Protein 1ZS4 (pdb70)

Radius of gyration: 22.51 Å; Cα contacts (8 Å, |Δi|>4): 344; chains: 4; bounding box: 53×64×58 Å

Structure (mmCIF, N/CA/C/O backbone):
data_1ZS4
#
_entry.id   1ZS4
#
_cell.length_a   44.771
_cell.length_b   97.132
_cell.length_c   59.869
_cell.angle_alpha   90.00
_cell.angle_beta   105.36
_cell.angle_gamma   90.00
#
_symmetry.space_group_name_H-M   'P 1 21 1'
#
loop_
_entity.id
_entity.type
_entity.pdbx_description
1 polymer 'DNA - 27mer'
2 polymer 'DNA - 27mer'
3 polymer 'Regulatory protein CII'
4 water water
#
loop_
_atom_site.group_PDB
_atom_site.id
_atom_site.type_symbol
_atom_site.label_atom_id
_atom_site.label_alt_id
_atom_site.label_comp_id
_atom_site.label_asym_id
_atom_site.label_entity_id
_atom_site.label_seq_id
_atom_site.pdbx_PDB_ins_code
_atom_site.Cartn_x
_atom_site.Cartn_y
_atom_site.Cartn_z
_atom_site.occupancy
_atom_site.B_iso_or_equiv
_atom_site.auth_seq_id
_atom_site.auth_comp_id
_atom_site.auth_asym_id
_atom_site.auth_atom_id
_atom_site.pdbx_PDB_model_num
ATOM 1101 N N . GLY C 3 1 ? 18.754 -39.600 -27.109 1.00 14.86 0 GLY A N 1
ATOM 1102 C CA . GLY C 3 1 ? 17.896 -38.733 -26.273 1.00 14.40 0 GLY A CA 1
ATOM 1103 C C . GLY C 3 1 ? 18.689 -37.714 -25.477 1.00 15.33 0 GLY A C 1
ATOM 1104 O O . GLY C 3 1 ? 19.907 -37.819 -25.350 1.00 14.14 0 GLY A O 1
ATOM 1105 N N . SER C 3 2 ? 17.991 -36.718 -24.943 1.00 15.84 1 SER A N 1
ATOM 1106 C CA . SER C 3 2 ? 18.637 -35.693 -24.127 1.00 17.04 1 SER A CA 1
ATOM 1107 C C . SER C 3 2 ? 17.615 -35.047 -23.209 1.00 17.25 1 SER A C 1
ATOM 1108 O O . SER C 3 2 ? 16.405 -35.261 -23.363 1.00 15.50 1 SER A O 1
ATOM 1111 N N . HIS C 3 3 ? 18.104 -34.281 -22.233 1.00 17.21 2 HIS A N 1
ATOM 1112 C CA . HIS C 3 3 ? 17.220 -33.535 -21.350 1.00 17.82 2 HIS A CA 1
ATOM 1113 C C . HIS C 3 3 ? 17.602 -32.079 -21.570 1.00 18.51 2 HIS A C 1
ATOM 1114 O O . HIS C 3 3 ? 18.732 -31.773 -21.967 1.00 17.54 2 HIS A O 1
ATOM 1121 N N . MET C 3 4 ? 16.652 -31.182 -21.350 1.00 19.86 3 MET A N 1
ATOM 1122 C CA . MET C 3 4 ? 16.908 -29.758 -21.544 1.00 20.98 3 MET A CA 1
ATOM 1123 C C . MET C 3 4 ? 17.870 -29.211 -20.498 1.00 20.74 3 MET A C 1
ATOM 1124 O O . MET C 3 4 ? 18.036 -29.789 -19.425 1.00 17.92 3 MET A O 1
ATOM 1129 N N . ALA C 3 5 ? 18.528 -28.103 -20.829 1.00 18.99 4 ALA A N 1
ATOM 1130 C CA . ALA C 3 5 ? 19.430 -27.488 -19.882 1.00 17.48 4 ALA A CA 1
ATOM 1131 C C . ALA C 3 5 ? 18.554 -26.949 -18.757 1.00 17.71 4 ALA A C 1
ATOM 1132 O O . ALA C 3 5 ? 17.403 -26.576 -18.979 1.00 16.09 4 ALA A O 1
ATOM 1134 N N . ASN C 3 6 ? 19.076 -26.968 -17.537 1.00 15.29 5 ASN A N 1
ATOM 1135 C CA . ASN C 3 6 ? 18.353 -26.421 -16.407 1.00 14.68 5 ASN A CA 1
ATOM 1136 C C . ASN C 3 6 ? 19.380 -25.581 -15.658 1.00 14.17 5 ASN A C 1
ATOM 1137 O O . ASN C 3 6 ? 20.587 -25.736 -15.864 1.00 11.87 5 ASN A O 1
ATOM 1142 N N . LYS C 3 7 ? 18.911 -24.666 -14.825 1.00 13.93 6 LYS A N 1
ATOM 1143 C CA . LYS C 3 7 ? 19.822 -23.777 -14.132 1.00 14.30 6 LYS A CA 1
ATOM 1144 C C . LYS C 3 7 ? 20.854 -24.429 -13.226 1.00 12.24 6 LYS A C 1
ATOM 1145 O O . LYS C 3 7 ? 22.019 -24.036 -13.257 1.00 12.01 6 LYS A O 1
ATOM 1151 N N . ARG C 3 8 ? 20.471 -25.434 -12.444 1.00 13.03 7 ARG A N 1
ATOM 1152 C CA . ARG C 3 8 ? 21.477 -26.019 -11.560 1.00 12.96 7 ARG A CA 1
ATOM 1153 C C . ARG C 3 8 ? 22.565 -26.747 -12.343 1.00 12.30 7 ARG A C 1
ATOM 1154 O O . ARG C 3 8 ? 23.745 -26.691 -11.969 1.00 11.28 7 ARG A O 1
ATOM 1162 N N . ASN C 3 9 ? 22.195 -27.421 -13.431 1.00 11.96 8 ASN A N 1
ATOM 1163 C CA . ASN C 3 9 ? 23.211 -28.115 -14.229 1.00 12.72 8 ASN A CA 1
ATOM 1164 C C . ASN C 3 9 ? 24.095 -27.077 -14.914 1.00 12.62 8 ASN A C 1
ATOM 1165 O O . ASN C 3 9 ? 25.295 -27.277 -15.054 1.00 12.11 8 ASN A O 1
ATOM 1170 N N . GLU C 3 10 ? 23.508 -25.966 -15.358 1.00 11.74 9 GLU A N 1
ATOM 1171 C CA . GLU C 3 10 ? 24.322 -24.923 -15.981 1.00 10.13 9 GLU A CA 1
ATOM 1172 C C . GLU C 3 10 ? 25.289 -24.299 -14.965 1.00 9.21 9 GLU A C 1
ATOM 1173 O O . GLU C 3 10 ? 26.401 -23.941 -15.314 1.00 9.94 9 GLU A O 1
ATOM 1179 N N . ALA C 3 11 ? 24.871 -24.184 -13.715 1.00 9.76 10 ALA A N 1
ATOM 1180 C CA . ALA C 3 11 ? 25.760 -23.624 -12.685 1.00 9.52 10 ALA A CA 1
ATOM 1181 C C . ALA C 3 11 ? 26.960 -24.554 -12.533 1.00 9.43 10 ALA A C 1
ATOM 1182 O O . ALA C 3 11 ? 28.101 -24.103 -12.443 1.00 10.03 10 ALA A O 1
ATOM 1184 N N . LEU C 3 12 ? 26.698 -25.857 -12.512 1.00 9.89 11 LEU A N 1
ATOM 1185 C CA . LEU C 3 12 ? 27.767 -26.840 -12.383 1.00 9.93 11 LEU A CA 1
ATOM 1186 C C . LEU C 3 12 ? 28.692 -26.764 -13.595 1.00 10.49 11 LEU A C 1
ATOM 1187 O O . LEU C 3 12 ? 29.910 -26.862 -13.462 1.00 9.45 11 LEU A O 1
ATOM 1192 N N . ARG C 3 13 ? 28.112 -26.576 -14.778 1.00 9.24 12 ARG A N 1
ATOM 1193 C CA . ARG C 3 13 ? 28.917 -26.480 -16.005 1.00 10.16 12 ARG A CA 1
ATOM 1194 C C . ARG C 3 13 ? 29.825 -25.242 -15.997 1.00 9.94 12 ARG A C 1
ATOM 1195 O O . ARG C 3 13 ? 30.995 -25.302 -16.400 1.00 9.86 12 ARG A O 1
ATOM 1203 N N . ILE C 3 14 ? 29.269 -24.126 -15.535 1.00 9.46 13 ILE A N 1
ATOM 1204 C CA . ILE C 3 14 ? 30.000 -22.871 -15.471 1.00 8.10 13 ILE A CA 1
ATOM 1205 C C . ILE C 3 14 ? 31.088 -22.940 -14.389 1.00 9.24 13 ILE A C 1
ATOM 1206 O O . ILE C 3 14 ? 32.221 -22.489 -14.617 1.00 7.98 13 ILE A O 1
ATOM 1211 N N . GLU C 3 15 ? 30.763 -23.509 -13.232 1.00 8.00 14 GLU A N 1
ATOM 1212 C CA . GLU C 3 15 ? 31.763 -23.606 -12.166 1.00 9.21 14 GLU A CA 1
ATOM 1213 C C . GLU C 3 15 ? 32.940 -24.429 -12.656 1.00 8.12 14 GLU A C 1
ATOM 1214 O O . GLU C 3 15 ? 34.092 -24.070 -12.416 1.00 8.08 14 GLU A O 1
ATOM 1220 N N . SER C 3 16 ? 32.653 -25.520 -13.369 1.00 7.64 15 SER A N 1
ATOM 1221 C CA . SER C 3 16 ? 33.719 -26.369 -13.884 1.00 9.53 15 SER A CA 1
ATOM 1222 C C . SER C 3 16 ? 34.602 -25.583 -14.848 1.00 10.08 15 SER A C 1
ATOM 1223 O O . SER C 3 16 ? 35.843 -25.645 -14.771 1.00 9.33 15 SER A O 1
ATOM 1226 N N . ALA C 3 17 ? 33.966 -24.840 -15.759 1.00 8.85 16 ALA A N 1
ATOM 1227 C CA . ALA C 3 17 ? 34.698 -24.038 -16.739 1.00 9.93 16 ALA A CA 1
ATOM 1228 C C . ALA C 3 17 ? 35.549 -22.965 -16.068 1.00 10.08 16 ALA A C 1
ATOM 1229 O O . ALA C 3 17 ? 36.694 -22.738 -16.455 1.00 9.45 16 ALA A O 1
ATOM 1231 N N . LEU C 3 18 ? 34.970 -22.285 -15.084 1.00 8.10 17 LEU A N 1
ATOM 1232 C CA . LEU C 3 18 ? 35.711 -21.241 -14.386 1.00 9.61 17 LEU A CA 1
ATOM 1233 C C . LEU C 3 18 ? 36.897 -21.810 -13.622 1.00 9.51 17 LEU A C 1
ATOM 1234 O O . LEU C 3 18 ? 38.002 -21.298 -13.731 1.00 9.53 17 LEU A O 1
ATOM 1239 N N . LEU C 3 19 ? 36.678 -22.876 -12.863 1.00 9.78 18 LEU A N 1
ATOM 1240 C CA . LEU C 3 19 ? 37.770 -23.453 -12.079 1.00 8.61 18 LEU A CA 1
ATOM 1241 C C . LEU C 3 19 ? 38.866 -23.958 -13.015 1.00 10.59 18 LEU A C 1
ATOM 1242 O O . LEU C 3 19 ? 40.052 -23.835 -12.700 1.00 10.94 18 LEU A O 1
ATOM 1247 N N . ASN C 3 20 ? 38.487 -24.513 -14.165 1.00 12.07 19 ASN A N 1
ATOM 1248 C CA . ASN C 3 20 ? 39.508 -24.992 -15.104 1.00 13.42 19 ASN A CA 1
ATOM 1249 C C . ASN C 3 20 ? 40.307 -23.829 -15.709 1.00 12.55 19 ASN A C 1
ATOM 1250 O O . ASN C 3 20 ? 41.510 -23.952 -15.928 1.00 12.16 19 ASN A O 1
ATOM 1255 N N . LYS C 3 21 ? 39.649 -22.703 -15.972 1.00 12.13 20 LYS A N 1
ATOM 1256 C CA . LYS C 3 21 ? 40.351 -21.552 -16.534 1.00 12.25 20 LYS A CA 1
ATOM 1257 C C . LYS C 3 21 ? 41.373 -21.039 -15.522 1.00 12.22 20 LYS A C 1
ATOM 1258 O O . LYS C 3 21 ? 42.506 -20.702 -15.882 1.00 12.98 20 LYS A O 1
ATOM 1264 N N . ILE C 3 22 ? 40.990 -20.985 -14.251 1.00 13.03 21 ILE A N 1
ATOM 1265 C CA . ILE C 3 22 ? 41.930 -20.543 -13.219 1.00 11.88 21 ILE A CA 1
ATOM 1266 C C . ILE C 3 22 ? 43.118 -21.523 -13.122 1.00 13.78 21 ILE A C 1
ATOM 1267 O O . ILE C 3 22 ? 44.282 -21.113 -13.008 1.00 13.75 21 ILE A O 1
ATOM 1272 N N . ALA C 3 23 ? 42.828 -22.819 -13.174 1.00 14.66 22 ALA A N 1
ATOM 1273 C CA . ALA C 3 23 ? 43.890 -23.821 -13.073 1.00 15.92 22 ALA A CA 1
ATOM 1274 C C . ALA C 3 23 ? 44.855 -23.792 -14.248 1.00 16.28 22 ALA A C 1
ATOM 1275 O O . ALA C 3 23 ? 46.064 -23.999 -14.075 1.00 17.18 22 ALA A O 1
ATOM 1277 N N . MET C 3 24 ? 44.326 -23.555 -15.443 1.00 16.44 23 MET A N 1
ATOM 1278 C CA . MET C 3 24 ? 45.157 -23.508 -16.640 1.00 18.14 23 MET A CA 1
ATOM 1279 C C . MET C 3 24 ? 46.049 -22.285 -16.635 1.00 18.21 23 MET A C 1
ATOM 1280 O O . MET C 3 24 ? 47.192 -22.360 -17.069 1.00 16.91 23 MET A O 1
ATOM 1285 N N . LEU C 3 25 ? 45.532 -21.156 -16.153 1.00 17.46 24 LEU A N 1
ATOM 1286 C CA . LEU C 3 25 ? 46.342 -19.945 -16.086 1.00 17.95 24 LEU A CA 1
ATOM 1287 C C . LEU C 3 25 ? 47.321 -20.112 -14.925 1.00 16.61 24 LEU A C 1
ATOM 1288 O O . LEU C 3 25 ? 48.494 -19.751 -15.025 1.00 16.96 24 LEU A O 1
ATOM 1293 N N . GLY C 3 26 ? 46.822 -20.686 -13.832 1.00 15.38 25 GLY A N 1
ATOM 1294 C CA . GLY C 3 26 ? 47.617 -20.874 -12.629 1.00 15.57 25 GLY A CA 1
ATOM 1295 C C . GLY C 3 26 ? 46.987 -20.010 -11.547 1.00 14.10 25 GLY A C 1
ATOM 1296 O O . GLY C 3 26 ? 46.527 -18.907 -11.831 1.00 12.95 25 GLY A O 1
ATOM 1297 N N . THR C 3 27 ? 46.947 -20.497 -10.312 1.00 13.21 26 THR A N 1
ATOM 1298 C CA . THR C 3 27 ? 46.352 -19.722 -9.228 1.00 12.95 26 THR A CA 1
ATOM 1299 C C . THR C 3 27 ? 47.166 -18.469 -8.920 1.00 13.68 26 THR A C 1
ATOM 1300 O O . THR C 3 27 ? 46.607 -17.366 -8.841 1.00 12.26 26 THR A O 1
ATOM 1304 N N . GLU C 3 28 ? 48.480 -18.614 -8.749 1.00 13.59 27 GLU A N 1
ATOM 1305 C CA . GLU C 3 28 ? 49.317 -17.432 -8.488 1.00 14.85 27 GLU A CA 1
ATOM 1306 C C . GLU C 3 28 ? 49.232 -16.460 -9.670 1.00 13.49 27 GLU A C 1
ATOM 1307 O O . GLU C 3 28 ? 49.092 -15.258 -9.474 1.00 13.79 27 GLU A O 1
ATOM 1313 N N . LYS C 3 29 ? 49.301 -16.974 -10.896 1.00 15.30 28 LYS A N 1
ATOM 1314 C CA . LYS C 3 29 ? 49.227 -16.099 -12.067 1.00 14.05 28 LYS A CA 1
ATOM 1315 C C . LYS C 3 29 ? 47.888 -15.366 -12.122 1.00 13.38 28 LYS A C 1
ATOM 1316 O O . LYS C 3 29 ? 47.832 -14.180 -12.459 1.00 14.80 28 LYS A O 1
ATOM 1322 N N . THR C 3 30 ? 46.805 -16.066 -11.795 1.00 12.30 29 THR A N 1
ATOM 1323 C CA . THR C 3 30 ? 45.487 -15.427 -11.788 1.00 11.52 29 THR A CA 1
ATOM 1324 C C . THR C 3 30 ? 45.473 -14.357 -10.704 1.00 12.47 29 THR A C 1
ATOM 1325 O O . THR C 3 30 ? 44.965 -13.256 -10.918 1.00 13.12 29 THR A O 1
ATOM 1329 N N . ALA C 3 31 ? 46.032 -14.679 -9.539 1.00 12.06 30 ALA A N 1
ATOM 1330 C CA . ALA C 3 31 ? 46.070 -13.718 -8.437 1.00 11.58 30 ALA A CA 1
ATOM 1331 C C . ALA C 3 31 ? 46.808 -12.456 -8.868 1.00 13.32 30 ALA A C 1
ATOM 1332 O O . ALA C 3 31 ? 46.337 -11.344 -8.640 1.00 13.72 30 ALA A O 1
ATOM 1334 N N . GLU C 3 32 ? 47.973 -12.635 -9.484 1.00 13.38 31 GLU A N 1
ATOM 1335 C CA . GLU C 3 32 ? 48.764 -11.495 -9.934 1.00 16.32 31 GLU A CA 1
ATOM 1336 C C . GLU C 3 32 ? 47.981 -10.602 -10.877 1.00 16.65 31 GLU A C 1
ATOM 1337 O O . GLU C 3 32 ? 48.044 -9.374 -10.770 1.00 15.32 31 GLU A O 1
ATOM 1343 N N . ALA C 3 33 ? 47.240 -11.217 -11.797 1.00 14.68 32 ALA A N 1
ATOM 1344 C CA . ALA C 3 33 ? 46.470 -10.449 -12.767 1.00 15.53 32 ALA A CA 1
ATOM 1345 C C . ALA C 3 33 ? 45.267 -9.742 -12.130 1.00 14.88 32 ALA A C 1
ATOM 1346 O O . ALA C 3 33 ? 44.953 -8.605 -12.473 1.00 15.03 32 ALA A O 1
ATOM 1348 N N . VAL C 3 34 ? 44.604 -10.408 -11.188 1.00 14.46 33 VAL A N 1
ATOM 1349 C CA . VAL C 3 34 ? 43.440 -9.825 -10.528 1.00 13.29 33 VAL A CA 1
ATOM 1350 C C . VAL C 3 34 ? 43.827 -8.777 -9.503 1.00 15.03 33 VAL A C 1
ATOM 1351 O O . VAL C 3 34 ? 43.089 -7.822 -9.260 1.00 17.41 33 VAL A O 1
ATOM 1355 N N . GLY C 3 35 ? 44.990 -8.957 -8.899 1.00 13.20 34 GLY A N 1
ATOM 1356 C CA . GLY C 3 35 ? 45.435 -8.006 -7.905 1.00 14.58 34 GLY A CA 1
ATOM 1357 C C . GLY C 3 35 ? 45.131 -8.366 -6.460 1.00 14.23 34 GLY A C 1
ATOM 1358 O O . GLY C 3 35 ? 44.831 -7.482 -5.657 1.00 16.56 34 GLY A O 1
ATOM 1359 N N . VAL C 3 36 ? 45.163 -9.658 -6.130 1.00 12.25 35 VAL A N 1
ATOM 1360 C CA . VAL C 3 36 ? 44.947 -10.112 -4.755 1.00 11.49 35 VAL A CA 1
ATOM 1361 C C . VAL C 3 36 ? 45.979 -11.212 -4.523 1.00 9.21 35 VAL A C 1
ATOM 1362 O O . VAL C 3 36 ? 46.697 -11.594 -5.445 1.00 11.82 35 VAL A O 1
ATOM 1366 N N . ASP C 3 37 ? 46.061 -11.723 -3.303 1.00 11.24 36 ASP A N 1
ATOM 1367 C CA . ASP C 3 37 ? 47.037 -12.778 -3.017 1.00 9.73 36 ASP A CA 1
ATOM 1368 C C . ASP C 3 37 ? 46.559 -14.105 -3.584 1.00 10.20 36 ASP A C 1
ATOM 1369 O O . ASP C 3 37 ? 45.363 -14.293 -3.803 1.00 9.16 36 ASP A O 1
ATOM 1374 N N . LYS C 3 38 ? 47.481 -15.029 -3.823 1.00 9.30 37 LYS A N 1
ATOM 1375 C CA . LYS C 3 38 ? 47.069 -16.331 -4.338 1.00 9.80 37 LYS A CA 1
ATOM 1376 C C . LYS C 3 38 ? 46.164 -17.031 -3.333 1.00 10.88 37 LYS A C 1
ATOM 1377 O O . LYS C 3 38 ? 45.346 -17.861 -3.725 1.00 9.99 37 LYS A O 1
ATOM 1383 N N . SER C 3 39 ? 46.303 -16.695 -2.048 1.00 11.15 38 SER A N 1
ATOM 1384 C CA . SER C 3 39 ? 45.470 -17.311 -1.012 1.00 10.47 38 SER A CA 1
ATOM 1385 C C . SER C 3 39 ? 44.018 -16.888 -1.205 1.00 10.27 38 SER A C 1
ATOM 1386 O O . SER C 3 39 ? 43.092 -17.634 -0.850 1.00 10.65 38 SER A O 1
ATOM 1389 N N . GLN C 3 40 ? 43.813 -15.707 -1.793 1.00 8.57 39 GLN A N 1
ATOM 1390 C CA . GLN C 3 40 ? 42.459 -15.232 -2.047 1.00 9.52 39 GLN A CA 1
ATOM 1391 C C . GLN C 3 40 ? 41.866 -15.987 -3.242 1.00 7.96 39 GLN A C 1
ATOM 1392 O O . GLN C 3 40 ? 40.735 -16.478 -3.173 1.00 10.55 39 GLN A O 1
ATOM 1398 N N . ILE C 3 41 ? 42.613 -16.096 -4.337 1.00 7.97 40 ILE A N 1
ATOM 1399 C CA . ILE C 3 41 ? 42.070 -16.825 -5.486 1.00 9.29 40 ILE A CA 1
ATOM 1400 C C . ILE C 3 41 ? 41.740 -18.247 -5.028 1.00 9.61 40 ILE A C 1
ATOM 1401 O O . ILE C 3 41 ? 40.669 -18.783 -5.348 1.00 9.16 40 ILE A O 1
ATOM 1406 N N . SER C 3 42 ? 42.638 -18.831 -4.240 1.00 9.87 41 SER A N 1
ATOM 1407 C CA . SER C 3 42 ? 42.441 -20.181 -3.726 1.00 10.56 41 SER A CA 1
ATOM 1408 C C . SER C 3 42 ? 41.135 -20.271 -2.930 1.00 10.53 41 SER A C 1
ATOM 1409 O O . SER C 3 42 ? 40.287 -21.143 -3.180 1.00 11.46 41 SER A O 1
ATOM 1412 N N . ARG C 3 43 ? 40.952 -19.351 -1.983 1.00 8.54 42 ARG A N 1
ATOM 1413 C CA . ARG C 3 43 ? 39.753 -19.374 -1.159 1.00 9.00 42 ARG A CA 1
ATOM 1414 C C . ARG C 3 43 ? 38.479 -19.026 -1.913 1.00 9.62 42 ARG A C 1
ATOM 1415 O O . ARG C 3 43 ? 37.411 -19.562 -1.601 1.00 8.74 42 ARG A O 1
ATOM 1423 N N . TRP C 3 44 ? 38.586 -18.155 -2.914 1.00 9.38 43 TRP A N 1
ATOM 1424 C CA . TRP C 3 44 ? 37.415 -17.772 -3.698 1.00 8.85 43 TRP A CA 1
ATOM 1425 C C . TRP C 3 44 ? 36.819 -18.994 -4.410 1.00 9.68 43 TRP A C 1
ATOM 1426 O O . TRP C 3 44 ? 35.613 -19.041 -4.632 1.00 10.14 43 TRP A O 1
ATOM 1437 N N . LYS C 3 45 ? 37.655 -19.967 -4.768 1.00 9.51 44 LYS A N 1
ATOM 1438 C CA . LYS C 3 45 ? 37.166 -21.180 -5.437 1.00 10.07 44 LYS A CA 1
ATOM 1439 C C . LYS C 3 45 ? 36.088 -21.852 -4.601 1.00 9.86 44 LYS A C 1
ATOM 1440 O O . LYS C 3 45 ? 35.155 -22.465 -5.129 1.00 10.22 44 LYS A O 1
ATOM 1446 N N . ARG C 3 46 ? 36.221 -21.725 -3.287 1.00 9.28 45 ARG A N 1
ATOM 1447 C CA . ARG C 3 46 ? 35.302 -22.320 -2.332 1.00 11.74 45 ARG A CA 1
ATOM 1448 C C . ARG C 3 46 ? 34.206 -21.367 -1.890 1.00 12.09 45 ARG A C 1
ATOM 1449 O O . ARG C 3 46 ? 33.032 -21.719 -1.834 1.00 12.03 45 ARG A O 1
ATOM 1457 N N . ASP C 3 47 ? 34.613 -20.140 -1.592 1.00 13.04 46 ASP A N 1
ATOM 1458 C CA . ASP C 3 47 ? 33.711 -19.133 -1.062 1.00 13.06 46 ASP A CA 1
ATOM 1459 C C . ASP C 3 47 ? 32.855 -18.347 -2.031 1.00 13.02 46 ASP A C 1
ATOM 1460 O O . ASP C 3 47 ? 31.779 -17.886 -1.646 1.00 14.48 46 ASP A O 1
ATOM 1465 N N . TRP C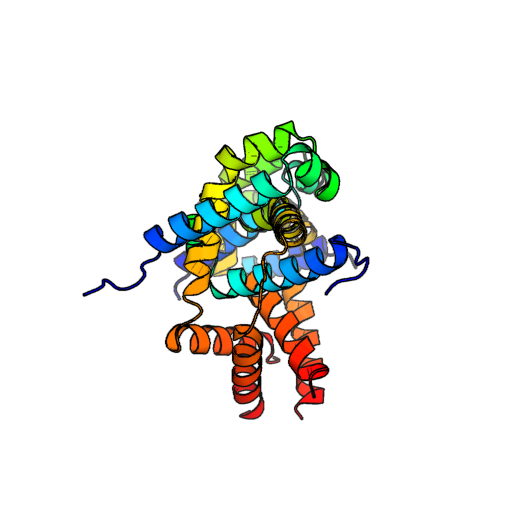 3 48 ? 33.316 -18.183 -3.269 1.00 12.70 47 TRP A N 1
ATOM 1466 C CA . TRP C 3 48 ? 32.590 -17.364 -4.241 1.00 11.04 47 TRP A CA 1
ATOM 1467 C C . TRP C 3 48 ? 32.249 -17.959 -5.585 1.00 11.13 47 TRP A C 1
ATOM 1468 O O . TRP C 3 48 ? 31.241 -17.597 -6.176 1.00 11.10 47 TRP A O 1
ATOM 1479 N N . ILE C 3 49 ? 33.101 -18.837 -6.100 1.00 10.30 48 ILE A N 1
ATOM 1480 C CA . ILE C 3 49 ? 32.816 -19.420 -7.396 1.00 10.31 48 ILE A CA 1
ATOM 1481 C C . ILE C 3 49 ? 31.448 -20.118 -7.417 1.00 9.94 48 ILE A C 1
ATOM 1482 O O . ILE C 3 49 ? 30.709 -20.008 -8.405 1.00 9.89 48 ILE A O 1
ATOM 1487 N N . PRO C 3 50 ? 31.074 -20.843 -6.339 1.00 10.77 49 PRO A N 1
ATOM 1488 C CA . PRO C 3 50 ? 29.749 -21.472 -6.407 1.00 10.32 49 PRO A CA 1
ATOM 1489 C C . PRO C 3 50 ? 28.633 -20.422 -6.589 1.00 11.80 49 PRO A C 1
ATOM 1490 O O . PRO C 3 50 ? 27.689 -20.621 -7.373 1.00 13.05 49 PRO A O 1
ATOM 1494 N N . LYS C 3 51 ? 28.739 -19.309 -5.863 1.00 11.00 50 LYS A N 1
ATOM 1495 C CA . LYS C 3 51 ? 27.716 -18.259 -5.943 1.00 11.91 50 LYS A CA 1
ATOM 1496 C C . LYS C 3 51 ? 27.751 -17.549 -7.284 1.00 11.78 50 LYS A C 1
ATOM 1497 O O . LYS C 3 51 ? 26.704 -17.345 -7.903 1.00 13.52 50 LYS A O 1
ATOM 1503 N N . PHE C 3 52 ? 28.949 -17.179 -7.725 1.00 10.53 51 PHE A N 1
ATOM 1504 C CA . PHE C 3 52 ? 29.154 -16.512 -9.007 1.00 12.63 51 PHE A CA 1
ATOM 1505 C C . PHE C 3 52 ? 28.578 -17.414 -10.102 1.00 12.50 51 PHE A C 1
ATOM 1506 O O . PHE C 3 52 ? 27.934 -16.943 -11.056 1.00 11.06 51 PHE A O 1
ATOM 1514 N N . SER C 3 53 ? 28.839 -18.719 -9.980 1.00 9.75 52 SER A N 1
ATOM 1515 C CA . SER C 3 53 ? 28.358 -19.677 -10.976 1.00 9.72 52 SER A CA 1
ATOM 1516 C C . SER C 3 53 ? 26.845 -19.785 -11.040 1.00 10.14 52 SER A C 1
ATOM 1517 O O . SER C 3 53 ? 26.283 -19.860 -12.141 1.00 10.67 52 SER A O 1
ATOM 1520 N N . MET C 3 54 ? 26.170 -19.796 -9.892 1.00 10.33 53 MET A N 1
ATOM 1521 C CA . MET C 3 54 ? 24.710 -19.860 -9.958 1.00 12.26 53 MET A CA 1
ATOM 1522 C C . MET C 3 54 ? 24.154 -18.543 -10.536 1.00 12.02 53 MET A C 1
ATOM 1523 O O . MET C 3 54 ? 23.145 -18.561 -11.257 1.00 12.51 53 MET A O 1
ATOM 1528 N N . LEU C 3 55 ? 24.809 -17.408 -10.212 1.00 9.52 54 LEU A N 1
ATOM 1529 C CA . LEU C 3 55 ? 24.319 -16.144 -10.776 1.00 10.44 54 LEU A CA 1
ATOM 1530 C C . LEU C 3 55 ? 24.466 -16.132 -12.301 1.00 10.46 54 LEU A C 1
ATOM 1531 O O . LEU C 3 55 ? 23.545 -15.730 -13.017 1.00 9.69 54 LEU A O 1
ATOM 1536 N N . LEU C 3 56 ? 25.629 -16.544 -12.800 1.00 10.78 55 LEU A N 1
ATOM 1537 C CA . LEU C 3 56 ? 25.866 -16.584 -14.239 1.00 11.60 55 LEU A CA 1
ATOM 1538 C C . LEU C 3 56 ? 24.881 -17.554 -14.900 1.00 11.68 55 LEU A C 1
ATOM 1539 O O . LEU C 3 56 ? 24.358 -17.267 -15.983 1.00 12.21 55 LEU A O 1
ATOM 1544 N N . ALA C 3 57 ? 24.626 -18.696 -14.263 1.00 10.51 56 ALA A N 1
ATOM 1545 C CA . ALA C 3 57 ? 23.676 -19.644 -14.838 1.00 11.71 56 ALA A CA 1
ATOM 1546 C C . ALA C 3 57 ? 22.281 -19.032 -14.941 1.00 12.60 56 ALA A C 1
ATOM 1547 O O . ALA C 3 57 ? 21.633 -19.132 -15.984 1.00 13.27 56 ALA A O 1
ATOM 1549 N N . VAL C 3 58 ? 21.802 -18.407 -13.873 1.00 10.63 57 VAL A N 1
ATOM 1550 C CA . VAL C 3 58 ? 20.476 -17.791 -13.923 1.00 13.69 57 VAL A CA 1
ATOM 1551 C C . VAL C 3 58 ? 20.413 -16.755 -15.045 1.00 12.58 57 VAL A C 1
ATOM 1552 O O . VAL C 3 58 ? 19.428 -16.684 -15.785 1.00 12.47 57 VAL A O 1
ATOM 1556 N N . LEU C 3 59 ? 21.475 -15.969 -15.198 1.00 11.94 58 LEU A N 1
ATOM 1557 C CA . LEU C 3 59 ? 21.495 -14.952 -16.243 1.00 12.93 58 LEU A CA 1
ATOM 1558 C C . LEU C 3 59 ? 21.458 -15.515 -17.661 1.00 14.35 58 LEU A C 1
ATOM 1559 O O . LEU C 3 59 ? 21.136 -14.786 -18.599 1.00 16.13 58 LEU A O 1
ATOM 1564 N N . GLU C 3 60 ? 21.771 -16.798 -17.829 1.00 13.46 59 GLU A N 1
ATOM 1565 C CA . GLU C 3 60 ? 21.744 -17.390 -19.164 1.00 14.50 59 GLU A CA 1
ATOM 1566 C C . GLU C 3 60 ? 20.317 -17.461 -19.706 1.00 15.55 59 GLU A C 1
ATOM 1567 O O . GLU C 3 60 ? 20.122 -17.526 -20.927 1.00 16.28 59 GLU A O 1
ATOM 1573 N N . TRP C 3 61 ? 19.329 -17.444 -18.816 1.00 16.42 60 TRP A N 1
ATOM 1574 C CA . TRP C 3 61 ? 17.926 -17.522 -19.231 1.00 19.81 60 TRP A CA 1
ATOM 1575 C C . TRP C 3 61 ? 17.343 -16.193 -19.708 1.00 21.51 60 TRP A C 1
ATOM 1576 O O . TRP C 3 61 ? 16.192 -16.137 -20.152 1.00 23.33 60 TRP A O 1
ATOM 1587 N N . GLY C 3 62 ? 18.135 -15.130 -19.614 1.00 20.90 61 GLY A N 1
ATOM 1588 C CA . GLY C 3 62 ? 17.698 -13.826 -20.089 1.00 21.96 61 GLY A CA 1
ATOM 1589 C C . GLY C 3 62 ? 16.413 -13.301 -19.489 1.00 21.05 61 GLY A C 1
ATOM 1590 O O . GLY C 3 62 ? 16.072 -13.635 -18.361 1.00 21.43 61 GLY A O 1
ATOM 1591 N N . VAL C 3 63 ? 15.700 -12.480 -20.260 1.00 20.29 62 VAL A N 1
ATOM 1592 C CA . VAL C 3 63 ? 14.455 -11.866 -19.807 1.00 19.62 62 VAL A CA 1
ATOM 1593 C C . VAL C 3 63 ? 13.287 -12.254 -20.715 1.00 19.46 62 VAL A C 1
ATOM 1594 O O . VAL C 3 63 ? 13.315 -11.968 -21.909 1.00 20.47 62 VAL A O 1
ATOM 1598 N N . VAL C 3 64 ? 12.271 -12.902 -20.154 1.00 19.97 63 VAL A N 1
ATOM 1599 C CA . VAL C 3 64 ? 11.109 -13.307 -20.954 1.00 21.98 63 VAL A CA 1
ATOM 1600 C C . VAL C 3 64 ? 10.290 -12.069 -21.339 1.00 22.57 63 VAL A C 1
ATOM 1601 O O . VAL C 3 64 ? 10.343 -11.045 -20.657 1.00 20.12 63 VAL A O 1
ATOM 1605 N N . ASP C 3 65 ? 9.532 -12.166 -22.428 1.00 22.52 64 ASP A N 1
ATOM 1606 C CA . ASP C 3 65 ? 8.728 -11.034 -22.905 1.00 25.28 64 ASP A CA 1
ATOM 1607 C C . ASP C 3 65 ? 7.913 -10.298 -21.840 1.00 24.60 64 ASP A C 1
ATOM 1608 O O . ASP C 3 65 ? 7.959 -9.068 -21.767 1.00 25.65 64 ASP A O 1
ATOM 1613 N N . ASP C 3 66 ? 7.146 -11.032 -21.037 1.00 26.30 65 ASP A N 1
ATOM 1614 C CA . ASP C 3 66 ? 6.328 -10.404 -19.996 1.00 27.00 65 ASP A CA 1
ATOM 1615 C C . ASP C 3 66 ? 7.175 -9.515 -19.100 1.00 25.70 65 ASP A C 1
ATOM 1616 O O . ASP C 3 66 ? 6.805 -8.384 -18.792 1.00 24.96 65 ASP A O 1
ATOM 1621 N N . ASP C 3 67 ? 8.299 -10.058 -18.654 1.00 25.13 66 ASP A N 1
ATOM 1622 C CA . ASP C 3 67 ? 9.208 -9.335 -17.777 1.00 23.69 66 ASP A CA 1
ATOM 1623 C C . ASP C 3 67 ? 9.835 -8.115 -18.456 1.00 21.97 66 ASP A C 1
ATOM 1624 O O . ASP C 3 67 ? 9.982 -7.058 -17.830 1.00 22.59 66 ASP A O 1
ATOM 1629 N N . MET C 3 68 ? 10.210 -8.265 -19.724 1.00 18.98 67 MET A N 1
ATOM 1630 C CA . MET C 3 68 ? 10.816 -7.170 -20.473 1.00 18.07 67 MET A CA 1
ATOM 1631 C C . MET C 3 68 ? 9.816 -6.029 -20.666 1.00 17.01 67 MET A C 1
ATOM 1632 O O . MET C 3 68 ? 10.183 -4.854 -20.584 1.00 17.07 67 MET A O 1
ATOM 1637 N N . ALA C 3 69 ? 8.558 -6.373 -20.922 1.00 18.95 68 ALA A N 1
ATOM 1638 C CA . ALA C 3 69 ? 7.542 -5.336 -21.109 1.00 18.97 68 ALA A CA 1
ATOM 1639 C C . ALA C 3 69 ? 7.356 -4.553 -19.816 1.00 19.95 68 ALA A C 1
ATOM 1640 O O . ALA C 3 69 ? 7.178 -3.331 -19.832 1.00 18.50 68 ALA A O 1
ATOM 1642 N N . ARG C 3 70 ? 7.410 -5.264 -18.693 1.00 19.89 69 ARG A N 1
ATOM 1643 C CA . ARG C 3 70 ? 7.241 -4.659 -17.383 1.00 20.00 69 ARG A CA 1
ATOM 1644 C C . ARG C 3 70 ? 8.398 -3.716 -17.090 1.00 19.32 69 ARG A C 1
ATOM 1645 O O . ARG C 3 70 ? 8.194 -2.625 -16.573 1.00 19.01 69 ARG A O 1
ATOM 1653 N N . LEU C 3 71 ? 9.614 -4.147 -17.412 1.00 16.49 70 LEU A N 1
ATOM 1654 C CA . LEU C 3 71 ? 10.795 -3.312 -17.195 1.00 15.19 70 LEU A CA 1
ATOM 1655 C C . LEU C 3 71 ? 10.706 -2.080 -18.097 1.00 13.74 70 LEU A C 1
ATOM 1656 O O . LEU C 3 71 ? 10.983 -0.968 -17.671 1.00 13.88 70 LEU A O 1
ATOM 1661 N N . ALA C 3 72 ? 10.310 -2.277 -19.348 1.00 12.45 71 ALA A N 1
ATOM 1662 C CA . ALA C 3 72 ? 10.222 -1.156 -20.269 1.00 13.33 71 ALA A CA 1
ATOM 1663 C C . ALA C 3 72 ? 9.221 -0.115 -19.784 1.00 13.65 71 ALA A C 1
ATOM 1664 O O . ALA C 3 72 ? 9.460 1.085 -19.923 1.00 13.67 71 ALA A O 1
ATOM 1666 N N . ARG C 3 73 ? 8.101 -0.570 -19.227 1.00 13.87 72 ARG A N 1
ATOM 1667 C CA . ARG C 3 73 ? 7.084 0.357 -18.727 1.00 15.00 72 ARG A CA 1
ATOM 1668 C C . ARG C 3 73 ? 7.644 1.138 -17.553 1.00 15.87 72 ARG A C 1
ATOM 1669 O O . ARG C 3 73 ? 7.475 2.353 -17.461 1.00 14.76 72 ARG A O 1
ATOM 1677 N N . GLN C 3 74 ? 8.316 0.420 -16.659 1.00 15.46 73 GLN A N 1
ATOM 1678 C CA . GLN C 3 74 ? 8.897 1.034 -15.471 1.00 17.06 73 GLN A CA 1
ATOM 1679 C C . GLN C 3 74 ? 9.962 2.052 -15.810 1.00 16.48 73 GLN A C 1
ATOM 1680 O O . GLN C 3 74 ? 9.996 3.132 -15.229 1.00 16.03 73 GLN A O 1
ATOM 1686 N N . VAL C 3 75 ? 10.853 1.695 -16.727 1.00 14.51 74 VAL A N 1
ATOM 1687 C CA . VAL C 3 75 ? 11.912 2.608 -17.107 1.00 13.34 74 VAL A CA 1
ATOM 1688 C C . VAL C 3 75 ? 11.337 3.782 -17.888 1.00 13.24 74 VAL A C 1
ATOM 1689 O O . VAL C 3 75 ? 11.769 4.920 -17.728 1.00 13.01 74 VAL A O 1
ATOM 1693 N N . ALA C 3 76 ? 10.346 3.518 -18.731 1.00 14.35 75 ALA A N 1
ATOM 1694 C CA . ALA C 3 76 ? 9.736 4.609 -19.486 1.00 13.43 75 ALA A CA 1
ATOM 1695 C C . ALA C 3 76 ? 9.072 5.596 -18.524 1.00 15.58 75 ALA A C 1
ATOM 1696 O O . ALA C 3 76 ? 9.096 6.810 -18.765 1.00 15.56 75 ALA A O 1
ATOM 1698 N N . ALA C 3 77 ? 8.482 5.081 -17.443 1.00 14.31 76 ALA A N 1
ATOM 1699 C CA . ALA C 3 77 ? 7.823 5.934 -16.447 1.00 13.99 76 ALA A CA 1
ATOM 1700 C C . ALA C 3 77 ? 8.847 6.891 -15.830 1.00 13.93 76 ALA A C 1
ATOM 1701 O O . ALA C 3 77 ? 8.586 8.085 -15.654 1.00 14.34 76 ALA A O 1
ATOM 1703 N N . ILE C 3 78 ? 10.020 6.359 -15.509 1.00 13.12 77 ILE A N 1
ATOM 1704 C CA . ILE C 3 78 ? 11.108 7.149 -14.940 1.00 14.13 77 ILE A CA 1
ATOM 1705 C C . ILE C 3 78 ? 11.594 8.209 -15.934 1.00 14.21 77 ILE A C 1
ATOM 1706 O O . ILE C 3 78 ? 12.006 9.300 -15.552 1.00 15.71 77 ILE A O 1
ATOM 1711 N N . LEU C 3 79 ? 11.543 7.879 -17.217 1.00 15.02 78 LEU A N 1
ATOM 1712 C CA . LEU C 3 79 ? 11.993 8.808 -18.247 1.00 15.96 78 LEU A CA 1
ATOM 1713 C C . LEU C 3 79 ? 10.860 9.658 -18.835 1.00 17.65 78 LEU A C 1
ATOM 1714 O O . LEU C 3 79 ? 10.995 10.211 -19.918 1.00 17.35 78 LEU A O 1
ATOM 1719 N N . THR C 3 80 ? 9.744 9.755 -18.115 1.00 19.46 79 THR A N 1
ATOM 1720 C CA . THR C 3 80 ? 8.625 10.581 -18.555 1.00 22.20 79 THR A CA 1
ATOM 1721 C C . THR C 3 80 ? 8.459 11.723 -17.567 1.00 23.63 79 THR A C 1
ATOM 1722 O O . THR C 3 80 ? 8.392 11.495 -16.357 1.00 24.47 79 THR A O 1
ATOM 1726 N N . ASN C 3 81 ? 8.395 12.917 -18.074 1.00 24.93 80 ASN A N 1
ATOM 1727 C CA . ASN C 3 81 ? 8.285 14.073 -17.203 1.00 26.96 80 ASN A CA 1
ATOM 1728 C C . ASN C 3 81 ? 6.921 14.302 -16.543 1.00 26.62 80 ASN A C 1
ATOM 1729 O O . ASN C 3 81 ? 5.894 13.743 -16.928 1.00 24.61 80 ASN A O 1
ATOM 1734 N N . LYS C 3 82 ? 6.956 15.152 -15.537 1.00 55.68 81 LYS A N 1
ATOM 1735 C CA . LYS C 3 82 ? 5.767 15.625 -14.835 1.00 55.44 81 LYS A CA 1
ATOM 1736 C C . LYS C 3 82 ? 5.115 14.646 -13.881 1.00 55.93 81 LYS A C 1
ATOM 1737 O O . LYS C 3 82 ? 4.493 15.059 -12.898 1.00 56.14 81 LYS A O 1
ATOM 1743 N N . GLY D 3 1 ? 40.957 -10.039 -30.214 1.00 47.15 0 GLY B N 1
ATOM 1744 C CA . GLY D 3 1 ? 41.661 -9.585 -28.977 1.00 48.06 0 GLY B CA 1
ATOM 1745 C C . GLY D 3 1 ? 42.911 -10.395 -28.673 1.00 48.38 0 GLY B C 1
ATOM 1746 O O . GLY D 3 1 ? 42.884 -11.311 -27.844 1.00 48.34 0 GLY B O 1
ATOM 1747 N N . SER D 3 2 ? 44.012 -10.046 -29.334 1.00 48.03 1 SER B N 1
ATOM 1748 C CA . SER D 3 2 ? 45.275 -10.749 -29.150 1.00 47.52 1 SER B CA 1
ATOM 1749 C C . SER D 3 2 ? 46.350 -9.899 -28.473 1.00 47.09 1 SER B C 1
ATOM 1750 O O . SER D 3 2 ? 47.221 -10.426 -27.774 1.00 46.89 1 SER B O 1
ATOM 1753 N N . HIS D 3 3 ? 46.270 -8.586 -28.671 1.00 46.10 2 HIS B N 1
ATOM 1754 C CA . HIS D 3 3 ? 47.247 -7.648 -28.125 1.00 45.32 2 HIS B CA 1
ATOM 1755 C C . HIS D 3 3 ? 47.420 -7.523 -26.607 1.00 44.11 2 HIS B C 1
ATOM 1756 O O . HIS D 3 3 ? 47.031 -8.392 -25.824 1.00 45.24 2 HIS B O 1
ATOM 1763 N N . MET D 3 4 ? 48.011 -6.396 -26.227 1.00 42.17 3 MET B N 1
ATOM 1764 C CA . MET D 3 4 ? 48.342 -6.046 -24.853 1.00 39.34 3 MET B CA 1
ATOM 1765 C C . MET D 3 4 ? 47.284 -5.298 -24.043 1.00 36.55 3 MET B C 1
ATOM 1766 O O . MET D 3 4 ? 47.634 -4.436 -23.235 1.00 35.56 3 MET B O 1
ATOM 1771 N N . ALA D 3 5 ? 46.009 -5.624 -24.222 1.00 32.69 4 ALA B N 1
ATOM 1772 C CA . ALA D 3 5 ? 44.976 -4.906 -23.483 1.00 29.48 4 ALA B CA 1
ATOM 1773 C C . ALA D 3 5 ? 45.084 -4.990 -21.964 1.00 28.12 4 ALA B C 1
ATOM 1774 O O . ALA D 3 5 ? 45.444 -6.030 -21.393 1.00 26.97 4 ALA B O 1
ATOM 1776 N N . ASN D 3 6 ? 44.779 -3.869 -21.318 1.00 24.94 5 ASN B N 1
ATOM 1777 C CA . ASN D 3 6 ? 44.775 -3.780 -19.871 1.00 23.38 5 ASN B CA 1
ATOM 1778 C C . ASN D 3 6 ? 43.460 -4.444 -19.453 1.00 22.72 5 ASN B C 1
ATOM 1779 O O . ASN D 3 6 ? 42.384 -3.954 -19.776 1.00 21.38 5 ASN B O 1
ATOM 1784 N N . LYS D 3 7 ? 43.550 -5.563 -18.744 1.00 22.85 6 LYS B N 1
ATOM 1785 C CA . LYS D 3 7 ? 42.361 -6.282 -18.309 1.00 22.41 6 LYS B CA 1
ATOM 1786 C C . LYS D 3 7 ? 41.365 -5.442 -17.507 1.00 22.31 6 LYS B C 1
ATOM 1787 O O . LYS D 3 7 ? 40.187 -5.797 -17.406 1.00 21.89 6 LYS B O 1
ATOM 1793 N N . ARG D 3 8 ? 41.821 -4.330 -16.941 1.00 19.40 7 ARG B N 1
ATOM 1794 C CA . ARG D 3 8 ? 40.926 -3.493 -16.154 1.00 20.17 7 ARG B CA 1
ATOM 1795 C C . ARG D 3 8 ? 39.855 -2.863 -17.037 1.00 18.51 7 ARG B C 1
ATOM 1796 O O . ARG D 3 8 ? 38.733 -2.635 -16.596 1.00 16.08 7 ARG B O 1
ATOM 1804 N N . ASN D 3 9 ? 40.194 -2.601 -18.294 1.00 18.24 8 ASN B N 1
ATOM 1805 C CA . ASN D 3 9 ? 39.227 -1.995 -19.191 1.00 18.32 8 ASN B CA 1
ATOM 1806 C C . ASN D 3 9 ? 38.144 -2.990 -19.590 1.00 17.20 8 ASN B C 1
ATOM 1807 O O . ASN D 3 9 ? 36.983 -2.622 -19.707 1.00 17.48 8 ASN B O 1
ATOM 1812 N N . GLU D 3 10 ? 38.512 -4.249 -19.801 1.00 17.68 9 GLU B N 1
ATOM 1813 C CA . GLU D 3 10 ? 37.502 -5.246 -20.137 1.00 18.01 9 GLU B CA 1
ATOM 1814 C C . GLU D 3 10 ? 36.719 -5.500 -18.849 1.00 15.69 9 GLU B C 1
ATOM 1815 O O . GLU D 3 10 ? 35.518 -5.747 -18.890 1.00 14.68 9 GLU B O 1
ATOM 1821 N N . ALA D 3 11 ? 37.403 -5.420 -17.703 1.00 14.50 10 ALA B N 1
ATOM 1822 C CA . ALA D 3 11 ? 36.735 -5.638 -16.420 1.00 13.47 10 ALA B CA 1
ATOM 1823 C C . ALA D 3 11 ? 35.633 -4.597 -16.208 1.00 15.13 10 ALA B C 1
ATOM 1824 O O . ALA D 3 11 ? 34.537 -4.921 -15.744 1.00 15.30 10 ALA B O 1
ATOM 1826 N N . LEU D 3 12 ? 35.913 -3.349 -16.563 1.00 14.85 11 LEU B N 1
ATOM 1827 C CA . LEU D 3 12 ? 34.907 -2.300 -16.414 1.00 16.33 11 LEU B CA 1
ATOM 1828 C C . LEU D 3 12 ? 33.704 -2.544 -17.316 1.00 16.12 11 LEU B C 1
ATOM 1829 O O . LEU D 3 12 ? 32.566 -2.283 -16.922 1.00 15.82 11 LEU B O 1
ATOM 1834 N N . ARG D 3 13 ? 33.951 -3.042 -18.524 1.00 16.52 12 ARG B N 1
ATOM 1835 C CA . ARG D 3 13 ? 32.863 -3.329 -19.462 1.00 17.19 12 ARG B CA 1
ATOM 1836 C C . ARG D 3 13 ? 32.019 -4.487 -18.927 1.00 17.15 12 ARG B C 1
ATOM 1837 O O . ARG D 3 13 ? 30.788 -4.481 -19.025 1.00 15.60 12 ARG B O 1
ATOM 1845 N N . ILE D 3 14 ? 32.692 -5.484 -18.365 1.00 15.06 13 ILE B N 1
ATOM 1846 C CA . ILE D 3 14 ? 32.001 -6.638 -17.810 1.00 14.38 13 ILE B CA 1
ATOM 1847 C C . ILE D 3 14 ? 31.143 -6.218 -16.630 1.00 13.54 13 ILE B C 1
ATOM 1848 O O . ILE D 3 14 ? 30.003 -6.668 -16.486 1.00 13.11 13 ILE B O 1
ATOM 1853 N N . GLU D 3 15 ? 31.690 -5.339 -15.799 1.00 14.69 14 GLU B N 1
ATOM 1854 C CA . GLU D 3 15 ? 30.964 -4.843 -14.644 1.00 14.95 14 GLU B CA 1
ATOM 1855 C C . GLU D 3 15 ? 29.672 -4.143 -15.100 1.00 15.52 14 GLU B C 1
ATOM 1856 O O . GLU D 3 15 ? 28.592 -4.399 -14.553 1.00 13.92 14 GLU B O 1
ATOM 1862 N N . SER D 3 16 ? 29.787 -3.268 -16.105 1.00 14.56 15 SER B N 1
ATOM 1863 C CA . SER D 3 16 ? 28.609 -2.555 -16.611 1.00 14.68 15 SER B CA 1
ATOM 1864 C C . SER D 3 16 ? 27.538 -3.536 -17.103 1.00 13.74 15 SER B C 1
ATOM 1865 O O . SER D 3 16 ? 26.351 -3.401 -16.778 1.00 13.68 15 SER B O 1
ATOM 1868 N N . ALA D 3 17 ? 27.963 -4.540 -17.861 1.00 12.52 16 ALA B N 1
ATOM 1869 C CA . ALA D 3 17 ? 27.040 -5.534 -18.390 1.00 13.22 16 ALA B CA 1
ATOM 1870 C C . ALA D 3 17 ? 26.407 -6.369 -17.289 1.00 12.35 16 ALA B C 1
ATOM 1871 O O . ALA D 3 17 ? 25.197 -6.605 -17.303 1.00 12.39 16 ALA B O 1
ATOM 1873 N N . LEU D 3 18 ? 27.212 -6.815 -16.325 1.00 11.60 17 LEU B N 1
ATOM 1874 C CA . LEU D 3 18 ? 26.675 -7.613 -15.235 1.00 12.26 17 LEU B CA 1
ATOM 1875 C C . LEU D 3 18 ? 25.689 -6.803 -14.399 1.00 11.76 17 LEU B C 1
ATOM 1876 O O . LEU D 3 18 ? 24.629 -7.308 -14.034 1.00 12.14 17 LEU B O 1
ATOM 1881 N N . LEU D 3 19 ? 26.027 -5.549 -14.101 1.00 10.80 18 LEU B N 1
ATOM 1882 C CA . LEU D 3 19 ? 25.131 -4.714 -13.305 1.00 12.78 18 LEU B CA 1
ATOM 1883 C C . LEU D 3 19 ? 23.810 -4.502 -14.052 1.00 12.82 18 LEU B C 1
ATOM 1884 O O . LEU D 3 19 ? 22.749 -4.478 -13.444 1.00 11.26 18 LEU B O 1
ATOM 1889 N N . ASN D 3 20 ? 23.876 -4.364 -15.371 1.00 14.39 19 ASN B N 1
ATOM 1890 C CA . ASN D 3 20 ? 22.652 -4.183 -16.145 1.00 13.16 19 ASN B CA 1
ATOM 1891 C C . ASN D 3 20 ? 21.805 -5.449 -16.116 1.00 13.16 19 ASN B C 1
ATOM 1892 O O . ASN D 3 20 ? 20.588 -5.392 -15.954 1.00 12.22 19 ASN B O 1
ATOM 1897 N N . LYS D 3 21 ? 22.442 -6.599 -16.289 1.00 11.81 20 LYS B N 1
ATOM 1898 C CA . LYS D 3 21 ? 21.699 -7.856 -16.300 1.00 13.52 20 LYS B CA 1
ATOM 1899 C C . LYS D 3 21 ? 21.082 -8.146 -14.954 1.00 13.86 20 LYS B C 1
ATOM 1900 O O . LYS D 3 21 ? 19.957 -8.637 -14.862 1.00 12.06 20 LYS B O 1
ATOM 1906 N N . ILE D 3 22 ? 21.824 -7.833 -13.900 1.00 14.37 21 ILE B N 1
ATOM 1907 C CA . ILE D 3 22 ? 21.330 -8.071 -12.557 1.00 15.00 21 ILE B CA 1
ATOM 1908 C C . ILE D 3 22 ? 20.172 -7.133 -12.232 1.00 14.37 21 ILE B C 1
ATOM 1909 O O . ILE D 3 22 ? 19.258 -7.516 -11.516 1.00 15.77 21 ILE B O 1
ATOM 1914 N N . ALA D 3 23 ? 20.215 -5.910 -12.758 1.00 14.07 22 ALA B N 1
ATOM 1915 C CA . ALA D 3 23 ? 19.139 -4.946 -12.516 1.00 13.85 22 ALA B CA 1
ATOM 1916 C C . ALA D 3 23 ? 17.847 -5.444 -13.169 1.00 13.64 22 ALA B C 1
ATOM 1917 O O . ALA D 3 23 ? 16.759 -5.260 -12.627 1.00 14.14 22 ALA B O 1
ATOM 1919 N N . MET D 3 24 ? 17.971 -6.067 -14.337 1.00 14.04 23 MET B N 1
ATOM 1920 C CA . MET D 3 24 ? 16.806 -6.597 -15.047 1.00 14.80 23 MET B CA 1
ATOM 1921 C C . MET D 3 24 ? 16.313 -7.859 -14.356 1.00 17.18 23 MET B C 1
ATOM 1922 O O . MET D 3 24 ? 15.115 -8.101 -14.290 1.00 18.66 23 MET B O 1
ATOM 1927 N N . LEU D 3 25 ? 17.240 -8.659 -13.831 1.00 15.90 24 LEU B N 1
ATOM 1928 C CA . LEU D 3 25 ? 16.863 -9.888 -13.141 1.00 16.36 24 LEU B CA 1
ATOM 1929 C C . LEU D 3 25 ? 16.114 -9.552 -11.858 1.00 16.71 24 LEU B C 1
ATOM 1930 O O . LEU D 3 25 ? 15.213 -10.276 -11.460 1.00 18.83 24 LEU B O 1
ATOM 1935 N N . GLY D 3 26 ? 16.495 -8.453 -11.215 1.00 17.24 25 GLY B N 1
ATOM 1936 C CA . GLY D 3 26 ? 15.834 -8.049 -9.986 1.00 19.51 25 GLY B CA 1
ATOM 1937 C C . GLY D 3 26 ? 16.558 -8.445 -8.712 1.00 21.04 25 GLY B C 1
ATOM 1938 O O . GLY D 3 26 ? 17.309 -9.420 -8.687 1.00 19.37 25 GLY B O 1
ATOM 1939 N N . THR D 3 27 ? 16.313 -7.680 -7.655 1.00 21.52 26 THR B N 1
ATOM 1940 C CA . THR D 3 27 ? 16.925 -7.896 -6.344 1.00 24.52 26 THR B CA 1
ATOM 1941 C C . THR D 3 27 ? 16.662 -9.252 -5.713 1.00 24.44 26 THR B C 1
ATOM 1942 O O . THR D 3 27 ? 17.575 -9.878 -5.164 1.00 23.44 26 THR B O 1
ATOM 1946 N N . GLU D 3 28 ? 15.415 -9.702 -5.770 1.00 25.72 27 GLU B N 1
ATOM 1947 C CA . GLU D 3 28 ? 15.053 -10.976 -5.168 1.00 28.09 27 GLU B CA 1
ATOM 1948 C C . GLU D 3 28 ? 15.823 -12.157 -5.746 1.00 26.94 27 GLU B C 1
ATOM 1949 O O . GLU D 3 28 ? 16.441 -12.927 -5.010 1.00 26.51 27 GLU B O 1
ATOM 1955 N N . LYS D 3 29 ? 15.790 -12.302 -7.065 1.00 25.27 28 LYS B N 1
ATOM 1956 C CA . LYS D 3 29 ? 16.487 -13.399 -7.710 1.00 24.72 28 LYS B CA 1
ATOM 1957 C C . LYS D 3 29 ? 18.006 -13.261 -7.645 1.00 23.43 28 LYS B C 1
ATOM 1958 O O . LYS D 3 29 ? 18.725 -14.258 -7.608 1.00 23.55 28 LYS B O 1
ATOM 1964 N N . THR D 3 30 ? 18.505 -12.034 -7.623 1.00 21.19 29 THR B N 1
ATOM 1965 C CA . THR D 3 30 ? 19.947 -11.841 -7.546 1.00 20.10 29 THR B CA 1
ATOM 1966 C C . THR D 3 30 ? 20.447 -12.235 -6.157 1.00 22.27 29 THR B C 1
ATOM 1967 O O . THR D 3 30 ? 21.297 -13.125 -6.009 1.00 20.13 29 THR B O 1
ATOM 1971 N N . ALA D 3 31 ? 19.908 -11.576 -5.135 1.00 23.32 30 ALA B N 1
ATOM 1972 C CA . ALA D 3 31 ? 20.310 -11.856 -3.763 1.00 25.48 30 ALA B CA 1
ATOM 1973 C C . ALA D 3 31 ? 20.149 -13.348 -3.474 1.00 26.47 30 ALA B C 1
ATOM 1974 O O . ALA D 3 31 ? 20.938 -13.929 -2.730 1.00 27.75 30 ALA B O 1
ATOM 1976 N N . GLU D 3 32 ? 19.132 -13.969 -4.062 1.00 28.41 31 GLU B N 1
ATOM 1977 C CA . GLU D 3 32 ? 18.911 -15.401 -3.864 1.00 29.23 31 GLU B CA 1
ATOM 1978 C C . GLU D 3 32 ? 20.029 -16.223 -4.502 1.00 29.36 31 GLU B C 1
ATOM 1979 O O . GLU D 3 32 ? 20.520 -17.188 -3.914 1.00 29.12 31 GLU B O 1
ATOM 1985 N N . ALA D 3 33 ? 20.427 -15.847 -5.715 1.00 27.45 32 ALA B N 1
ATOM 1986 C CA . ALA D 3 33 ? 21.487 -16.570 -6.413 1.00 26.86 32 ALA B CA 1
ATOM 1987 C C . ALA D 3 33 ? 22.829 -16.488 -5.691 1.00 26.29 32 ALA B C 1
ATOM 1988 O O . ALA D 3 33 ? 23.605 -17.443 -5.720 1.00 26.77 32 ALA B O 1
ATOM 1990 N N . VAL D 3 34 ? 23.109 -15.355 -5.049 1.00 26.70 33 VAL B N 1
ATOM 1991 C CA . VAL D 3 34 ? 24.376 -15.186 -4.343 1.00 27.17 33 VAL B CA 1
ATOM 1992 C C . VAL D 3 34 ? 24.303 -15.266 -2.814 1.00 27.32 33 VAL B C 1
ATOM 1993 O O . VAL D 3 34 ? 25.272 -14.943 -2.125 1.00 28.45 33 VAL B O 1
ATOM 1997 N N . GLY D 3 35 ? 23.158 -15.693 -2.291 1.00 27.79 34 GLY B N 1
ATOM 1998 C CA . GLY D 3 35 ? 23.004 -15.835 -0.854 1.00 27.63 34 GLY B CA 1
ATOM 1999 C C . GLY D 3 35 ? 23.358 -14.607 -0.041 1.00 28.58 34 GLY B C 1
ATOM 2000 O O . GLY D 3 35 ? 24.141 -14.676 0.913 1.00 28.36 34 GLY B O 1
ATOM 2001 N N . VAL D 3 36 ? 22.781 -13.475 -0.420 1.00 28.10 35 VAL B N 1
ATOM 2002 C CA . VAL D 3 36 ? 23.011 -12.225 0.285 1.00 28.19 35 VAL B CA 1
ATOM 2003 C C . VAL D 3 36 ? 21.648 -11.669 0.709 1.00 27.99 35 VAL B C 1
ATOM 2004 O O . VAL D 3 36 ? 20.649 -11.841 0.002 1.00 26.33 35 VAL B O 1
ATOM 2008 N N . ASP D 3 37 ? 21.597 -11.022 1.869 1.00 28.26 36 ASP B N 1
ATOM 2009 C CA . ASP D 3 37 ? 20.341 -10.446 2.329 1.00 29.27 36 ASP B CA 1
ATOM 2010 C C . ASP D 3 37 ? 19.987 -9.313 1.373 1.00 28.63 36 ASP B C 1
ATOM 2011 O O . ASP D 3 37 ? 20.821 -8.447 1.096 1.00 26.74 36 ASP B O 1
ATOM 2016 N N . LYS D 3 38 ? 18.751 -9.316 0.883 1.00 28.08 37 LYS B N 1
ATOM 2017 C CA . LYS D 3 38 ? 18.296 -8.301 -0.058 1.00 27.59 37 LYS B CA 1
ATOM 2018 C C . LYS D 3 38 ? 18.448 -6.876 0.467 1.00 25.80 37 LYS B C 1
ATOM 2019 O O . LYS D 3 38 ? 18.560 -5.933 -0.317 1.00 25.67 37 LYS B O 1
ATOM 2025 N N . SER D 3 39 ? 18.468 -6.718 1.788 1.00 24.10 38 SER B N 1
ATOM 2026 C CA . SER D 3 39 ? 18.605 -5.386 2.369 1.00 23.33 38 SER B CA 1
ATOM 2027 C C . SER D 3 39 ? 20.038 -4.865 2.273 1.00 22.09 38 SER B C 1
ATOM 2028 O O . SER D 3 39 ? 20.315 -3.745 2.685 1.00 21.31 38 SER B O 1
ATOM 2031 N N . GLN D 3 40 ? 20.956 -5.675 1.745 1.00 21.68 39 GLN B N 1
ATOM 2032 C CA . GLN D 3 40 ? 22.334 -5.229 1.587 1.00 20.63 39 GLN B CA 1
ATOM 2033 C C . GLN D 3 40 ? 22.907 -5.672 0.246 1.00 18.78 39 GLN B C 1
ATOM 2034 O O . GLN D 3 40 ? 24.117 -5.883 0.100 1.00 19.46 39 GLN B O 1
ATOM 2040 N N . ILE D 3 41 ? 22.030 -5.796 -0.742 1.00 17.30 40 ILE B N 1
ATOM 2041 C CA . ILE D 3 41 ? 22.451 -6.227 -2.062 1.00 16.30 40 ILE B CA 1
ATOM 2042 C C . ILE D 3 41 ? 23.217 -5.130 -2.808 1.00 17.33 40 ILE B C 1
ATOM 2043 O O . ILE D 3 41 ? 24.126 -5.439 -3.588 1.00 17.93 40 ILE B O 1
ATOM 2048 N N . SER D 3 42 ? 22.875 -3.859 -2.575 1.00 17.11 41 SER B N 1
ATOM 2049 C CA . SER D 3 42 ? 23.589 -2.776 -3.257 1.00 18.03 41 SER B CA 1
ATOM 2050 C C . SER D 3 42 ? 25.031 -2.791 -2.771 1.00 19.07 41 SER B C 1
ATOM 2051 O O . SER D 3 42 ? 25.969 -2.593 -3.556 1.00 18.43 41 SER B O 1
ATOM 2054 N N . ARG D 3 43 ? 25.180 -3.032 -1.468 1.00 18.46 42 ARG B N 1
ATOM 2055 C CA . ARG D 3 43 ? 26.471 -3.104 -0.790 1.00 19.47 42 ARG B CA 1
ATOM 2056 C C . ARG D 3 43 ? 27.270 -4.269 -1.382 1.00 19.34 42 ARG B C 1
ATOM 2057 O O . ARG D 3 43 ? 28.444 -4.109 -1.724 1.00 17.25 42 ARG B O 1
ATOM 2065 N N . TRP D 3 44 ? 26.631 -5.430 -1.527 1.00 19.86 43 TRP B N 1
ATOM 2066 C CA . TRP D 3 44 ? 27.326 -6.579 -2.110 1.00 19.23 43 TRP B CA 1
ATOM 2067 C C . TRP D 3 44 ? 27.806 -6.264 -3.534 1.00 19.05 43 TRP B C 1
ATOM 2068 O O . TRP D 3 44 ? 28.938 -6.578 -3.897 1.00 17.00 43 TRP B O 1
ATOM 2079 N N . LYS D 3 45 ? 26.947 -5.659 -4.355 1.00 18.12 44 LYS B N 1
ATOM 2080 C CA . LYS D 3 45 ? 27.362 -5.318 -5.707 1.00 19.49 44 LYS B CA 1
ATOM 2081 C C . LYS D 3 45 ? 28.575 -4.402 -5.633 1.00 19.74 44 LYS B C 1
ATOM 2082 O O . LYS D 3 45 ? 29.535 -4.586 -6.365 1.00 18.20 44 LYS B O 1
ATOM 2088 N N . ARG D 3 46 ? 28.517 -3.415 -4.741 1.00 21.39 45 ARG B N 1
ATOM 2089 C CA . ARG D 3 46 ? 29.614 -2.463 -4.533 1.00 22.39 45 ARG B CA 1
ATOM 2090 C C . ARG D 3 46 ? 30.921 -3.203 -4.228 1.00 21.07 45 ARG B C 1
ATOM 2091 O O . ARG D 3 46 ? 31.969 -2.927 -4.827 1.00 21.46 45 ARG B O 1
ATOM 2099 N N . ASP D 3 47 ? 30.838 -4.141 -3.286 1.00 20.31 46 ASP B N 1
ATOM 2100 C CA . ASP D 3 47 ? 31.999 -4.907 -2.831 1.00 20.23 46 ASP B CA 1
ATOM 2101 C C . ASP D 3 47 ? 32.490 -6.026 -3.734 1.00 19.71 46 ASP B C 1
ATOM 2102 O O . ASP D 3 47 ? 33.696 -6.240 -3.842 1.00 20.93 46 ASP B O 1
ATOM 2107 N N . TRP D 3 48 ? 31.572 -6.747 -4.367 1.00 16.59 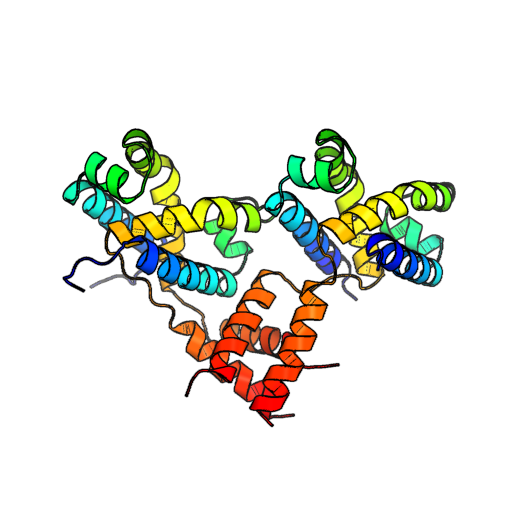47 TRP B N 1
ATOM 2108 C CA . TRP D 3 48 ? 31.987 -7.906 -5.149 1.00 14.94 47 TRP B CA 1
ATOM 2109 C C . TRP D 3 48 ? 31.909 -7.934 -6.661 1.00 14.74 47 TRP B C 1
ATOM 2110 O O . TRP D 3 48 ? 32.613 -8.729 -7.293 1.00 14.11 47 TRP B O 1
ATOM 2121 N N . ILE D 3 49 ? 31.072 -7.101 -7.265 1.00 14.98 48 ILE B N 1
ATOM 2122 C CA . ILE D 3 49 ? 30.998 -7.136 -8.719 1.00 13.66 48 ILE B CA 1
ATOM 2123 C C . ILE D 3 49 ? 32.311 -6.709 -9.382 1.00 13.63 48 ILE B C 1
ATOM 2124 O O . ILE D 3 49 ? 32.706 -7.292 -10.389 1.00 14.10 48 ILE B O 1
ATOM 2129 N N . PRO D 3 50 ? 33.021 -5.712 -8.819 1.00 13.41 49 PRO B N 1
ATOM 2130 C CA . PRO D 3 50 ? 34.281 -5.299 -9.445 1.00 13.66 49 PRO B CA 1
ATOM 2131 C C . PRO D 3 50 ? 35.321 -6.424 -9.430 1.00 12.62 49 PRO B C 1
ATOM 2132 O O . PRO D 3 50 ? 36.023 -6.642 -10.425 1.00 12.79 49 PRO B O 1
ATOM 2136 N N . LYS D 3 51 ? 35.430 -7.122 -8.301 1.00 12.81 50 LYS B N 1
ATOM 2137 C CA . LYS D 3 51 ? 36.372 -8.243 -8.181 1.00 13.20 50 LYS B CA 1
ATOM 2138 C C . LYS D 3 51 ? 35.976 -9.363 -9.131 1.00 13.13 50 LYS B C 1
ATOM 2139 O O . LYS D 3 51 ? 36.812 -9.891 -9.863 1.00 12.65 50 LYS B O 1
ATOM 2145 N N . PHE D 3 52 ? 34.697 -9.721 -9.099 1.00 11.14 51 PHE B N 1
ATOM 2146 C CA . PHE D 3 52 ? 34.181 -10.773 -9.949 1.00 12.99 51 PHE B CA 1
ATOM 2147 C C . PHE D 3 52 ? 34.410 -10.398 -11.417 1.00 11.57 51 PHE B C 1
ATOM 2148 O O . PHE D 3 52 ? 34.803 -11.235 -12.234 1.00 11.97 51 PHE B O 1
ATOM 2156 N N . SER D 3 53 ? 34.212 -9.127 -11.748 1.00 11.92 52 SER B N 1
ATOM 2157 C CA . SER D 3 53 ? 34.395 -8.714 -13.137 1.00 10.89 52 SER B CA 1
ATOM 2158 C C . SER D 3 53 ? 35.844 -8.777 -13.563 1.00 10.78 52 SER B C 1
ATOM 2159 O O . SER D 3 53 ? 36.135 -9.165 -14.691 1.00 10.99 52 SER B O 1
ATOM 2162 N N . MET D 3 54 ? 36.752 -8.374 -12.662 1.00 10.72 53 MET B N 1
ATOM 2163 C CA . MET D 3 54 ? 38.178 -8.440 -12.982 1.00 11.70 53 MET B CA 1
ATOM 2164 C C . MET D 3 54 ? 38.567 -9.900 -13.187 1.00 10.67 53 MET B C 1
ATOM 2165 O O . MET D 3 54 ? 39.325 -10.219 -14.094 1.00 11.12 53 MET B O 1
ATOM 2170 N N . LEU D 3 55 ? 38.035 -10.786 -12.352 1.00 11.28 54 LEU B N 1
ATOM 2171 C CA . LEU D 3 55 ? 38.340 -12.211 -12.485 1.00 11.88 54 LEU B CA 1
ATOM 2172 C C . LEU D 3 55 ? 37.889 -12.724 -13.855 1.00 12.51 54 LEU B C 1
ATOM 2173 O O . LEU D 3 55 ? 38.647 -13.413 -14.554 1.00 9.83 54 LEU B O 1
ATOM 2178 N N . LEU D 3 56 ? 36.668 -12.380 -14.260 1.00 12.01 55 LEU B N 1
ATOM 2179 C CA . LEU D 3 56 ? 36.173 -12.832 -15.561 1.00 12.04 55 LEU B CA 1
ATOM 2180 C C . LEU D 3 56 ? 37.025 -12.299 -16.719 1.00 12.01 55 LEU B C 1
ATOM 2181 O O . LEU D 3 56 ? 37.248 -13.001 -17.709 1.00 11.04 55 LEU B O 1
ATOM 2186 N N . ALA D 3 57 ? 37.475 -11.056 -16.598 1.00 12.20 56 ALA B N 1
ATOM 2187 C CA . ALA D 3 57 ? 38.309 -10.446 -17.625 1.00 12.08 56 ALA B CA 1
ATOM 2188 C C . ALA D 3 57 ? 39.615 -11.226 -17.731 1.00 13.59 56 ALA B C 1
ATOM 2189 O O . ALA D 3 57 ? 40.107 -11.499 -18.814 1.00 12.41 56 ALA B O 1
ATOM 2191 N N . VAL D 3 58 ? 40.180 -11.569 -16.585 1.00 12.84 57 VAL B N 1
ATOM 2192 C CA . VAL D 3 58 ? 41.424 -12.312 -16.552 1.00 14.32 57 VAL B CA 1
ATOM 2193 C C . VAL D 3 58 ? 41.271 -13.709 -17.128 1.00 14.61 57 VAL B C 1
ATOM 2194 O O . VAL D 3 58 ? 42.184 -14.208 -17.790 1.00 15.27 57 VAL B O 1
ATOM 2198 N N . LEU D 3 59 ? 40.112 -14.324 -16.912 1.00 13.49 58 LEU B N 1
ATOM 2199 C CA . LEU D 3 59 ? 39.860 -15.680 -17.414 1.00 14.29 58 LEU B CA 1
ATOM 2200 C C . LEU D 3 59 ? 39.306 -15.630 -18.834 1.00 16.20 58 LEU B C 1
ATOM 2201 O O . LEU D 3 59 ? 38.961 -16.660 -19.420 1.00 18.07 58 LEU B O 1
ATOM 2206 N N . GLU D 3 60 ? 39.244 -14.419 -19.383 1.00 17.62 59 GLU B N 1
ATOM 2207 C CA . GLU D 3 60 ? 38.727 -14.184 -20.723 1.00 18.28 59 GLU B CA 1
ATOM 2208 C C . GLU D 3 60 ? 37.350 -14.804 -20.926 1.00 18.96 59 GLU B C 1
ATOM 2209 O O . GLU D 3 60 ? 37.066 -15.420 -21.959 1.00 20.82 59 GLU B O 1
ATOM 2215 N N . TRP D 3 61 ? 36.494 -14.612 -19.921 1.00 17.35 60 TRP B N 1
ATOM 2216 C CA . TRP D 3 61 ? 35.127 -15.114 -19.940 1.00 17.03 60 TRP B CA 1
ATOM 2217 C C . TRP D 3 61 ? 34.264 -14.028 -20.550 1.00 19.73 60 TRP B C 1
ATOM 2218 O O . TRP D 3 61 ? 34.161 -12.936 -20.003 1.00 19.87 60 TRP B O 1
ATOM 2229 N N . GLY D 3 62 ? 33.640 -14.338 -21.674 1.00 20.78 61 GLY B N 1
ATOM 2230 C CA . GLY D 3 62 ? 32.819 -13.346 -22.344 1.00 22.21 61 GLY B CA 1
ATOM 2231 C C . GLY D 3 62 ? 31.551 -12.954 -21.609 1.00 22.29 61 GLY B C 1
ATOM 2232 O O . GLY D 3 62 ? 30.909 -13.784 -20.976 1.00 20.41 61 GLY B O 1
ATOM 2233 N N . VAL D 3 63 ? 31.197 -11.674 -21.686 1.00 23.85 62 VAL B N 1
ATOM 2234 C CA . VAL D 3 63 ? 29.974 -11.179 -21.060 1.00 25.25 62 VAL B CA 1
ATOM 2235 C C . VAL D 3 63 ? 29.303 -10.186 -22.005 1.00 27.28 62 VAL B C 1
ATOM 2236 O O . VAL D 3 63 ? 29.796 -9.076 -22.197 1.00 28.95 62 VAL B O 1
ATOM 2240 N N . VAL D 3 64 ? 28.185 -10.599 -22.598 1.00 28.15 63 VAL B N 1
ATOM 2241 C CA . VAL D 3 64 ? 27.451 -9.752 -23.536 1.00 29.06 63 VAL B CA 1
ATOM 2242 C C . VAL D 3 64 ? 26.156 -9.280 -22.887 1.00 28.93 63 VAL B C 1
ATOM 2243 O O . VAL D 3 64 ? 25.513 -10.025 -22.155 1.00 28.46 63 VAL B O 1
ATOM 2247 N N . ASP D 3 65 ? 25.772 -8.045 -23.185 1.00 29.72 64 ASP B N 1
ATOM 2248 C CA . ASP D 3 65 ? 24.581 -7.435 -22.612 1.00 30.09 64 ASP B CA 1
ATOM 2249 C C . ASP D 3 65 ? 23.533 -7.148 -23.695 1.00 30.56 64 ASP B C 1
ATOM 2250 O O . ASP D 3 65 ? 23.156 -5.995 -23.902 1.00 30.80 64 ASP B O 1
ATOM 2255 N N . ASP D 3 66 ? 23.048 -8.186 -24.368 1.00 30.04 65 ASP B N 1
ATOM 2256 C CA . ASP D 3 66 ? 22.086 -7.987 -25.453 1.00 30.96 65 ASP B CA 1
ATOM 2257 C C . ASP D 3 66 ? 20.695 -7.486 -25.094 1.00 29.54 65 ASP B C 1
ATOM 2258 O O . ASP D 3 66 ? 20.076 -6.771 -25.884 1.00 29.58 65 ASP B O 1
ATOM 2263 N N . ASP D 3 67 ? 20.189 -7.847 -23.922 1.00 27.43 66 ASP B N 1
ATOM 2264 C CA . ASP D 3 67 ? 18.859 -7.393 -23.563 1.00 26.93 66 ASP B CA 1
ATOM 2265 C C . ASP D 3 67 ? 18.724 -5.886 -23.374 1.00 25.23 66 ASP B C 1
ATOM 2266 O O . ASP D 3 67 ? 17.606 -5.373 -23.368 1.00 26.17 66 ASP B O 1
ATOM 2271 N N . MET D 3 68 ? 19.844 -5.173 -23.241 1.00 24.81 67 MET B N 1
ATOM 2272 C CA . MET D 3 68 ? 19.785 -3.713 -23.069 1.00 24.20 67 MET B CA 1
ATOM 2273 C C . MET D 3 68 ? 19.253 -3.026 -24.326 1.00 23.94 67 MET B C 1
ATOM 2274 O O . MET D 3 68 ? 18.492 -2.063 -24.232 1.00 21.58 67 MET B O 1
ATOM 2279 N N . ALA D 3 69 ? 19.654 -3.522 -25.495 1.00 23.03 68 ALA B N 1
ATOM 2280 C CA . ALA D 3 69 ? 19.194 -2.957 -26.765 1.00 23.06 68 ALA B CA 1
ATOM 2281 C C . ALA D 3 69 ? 17.688 -3.127 -26.871 1.00 22.57 68 ALA B C 1
ATOM 2282 O O . ALA D 3 69 ? 16.963 -2.244 -27.335 1.00 22.72 68 ALA B O 1
ATOM 2284 N N . ARG D 3 70 ? 17.236 -4.296 -26.451 1.00 21.82 69 ARG B N 1
ATOM 2285 C CA . ARG D 3 70 ? 15.836 -4.654 -26.463 1.00 21.05 69 ARG B CA 1
ATOM 2286 C C . ARG D 3 70 ? 15.057 -3.701 -25.542 1.00 20.20 69 ARG B C 1
ATOM 2287 O O . ARG D 3 70 ? 14.026 -3.143 -25.931 1.00 18.18 69 ARG B O 1
ATOM 2295 N N . LEU D 3 71 ? 15.556 -3.515 -24.320 1.00 17.57 70 LEU B N 1
ATOM 2296 C CA . LEU D 3 71 ? 14.903 -2.626 -23.366 1.00 16.71 70 LEU B CA 1
ATOM 2297 C C . LEU D 3 71 ? 14.845 -1.186 -23.889 1.00 16.97 70 LEU B C 1
ATOM 2298 O O . LEU D 3 71 ? 13.803 -0.547 -23.827 1.00 17.11 70 LEU B O 1
ATOM 2303 N N . ALA D 3 72 ? 15.956 -0.680 -24.417 1.00 17.33 71 ALA B N 1
ATOM 2304 C CA . ALA D 3 72 ? 15.983 0.694 -24.917 1.00 17.08 71 ALA B CA 1
ATOM 2305 C C . ALA D 3 72 ? 14.963 0.870 -26.036 1.00 18.37 71 ALA B C 1
ATOM 2306 O O . ALA D 3 72 ? 14.221 1.855 -26.082 1.00 17.42 71 ALA B O 1
ATOM 2308 N N . ARG D 3 73 ? 14.927 -0.101 -26.935 1.00 18.81 72 ARG B N 1
ATOM 2309 C CA . ARG D 3 73 ? 13.995 -0.067 -28.053 1.00 20.35 72 ARG B CA 1
ATOM 2310 C C . ARG D 3 73 ? 12.545 0.019 -27.574 1.00 18.21 72 ARG B C 1
ATOM 2311 O O . ARG D 3 73 ? 11.787 0.866 -28.044 1.00 18.58 72 ARG B O 1
ATOM 2319 N N . GLN D 3 74 ? 12.162 -0.843 -26.630 1.00 17.23 73 GLN B N 1
ATOM 2320 C CA . GLN D 3 74 ? 10.803 -0.845 -26.111 1.00 15.87 73 GLN B CA 1
ATOM 2321 C C . GLN D 3 74 ? 10.489 0.401 -25.292 1.00 15.04 73 GLN B C 1
ATOM 2322 O O . GLN D 3 74 ? 9.361 0.865 -25.289 1.00 16.05 73 GLN B O 1
ATOM 2328 N N . VAL D 3 75 ? 11.482 0.950 -24.598 1.00 14.83 74 VAL B N 1
ATOM 2329 C CA . VAL D 3 75 ? 11.239 2.177 -23.837 1.00 14.17 74 VAL B CA 1
ATOM 2330 C C . VAL D 3 75 ? 10.950 3.309 -24.826 1.00 15.46 74 VAL B C 1
ATOM 2331 O O . VAL D 3 75 ? 9.974 4.048 -24.674 1.00 16.24 74 VAL B O 1
ATOM 2335 N N . ALA D 3 76 ? 11.809 3.439 -25.827 1.00 15.54 75 ALA B N 1
ATOM 2336 C CA . ALA D 3 76 ? 11.647 4.475 -26.850 1.00 17.98 75 ALA B CA 1
ATOM 2337 C C . ALA D 3 76 ? 10.242 4.431 -27.467 1.00 18.66 75 ALA B C 1
ATOM 2338 O O . ALA D 3 76 ? 9.614 5.478 -27.686 1.00 18.97 75 ALA B O 1
ATOM 2340 N N . ALA D 3 77 ? 9.749 3.223 -27.737 1.00 18.70 76 ALA B N 1
ATOM 2341 C CA . ALA D 3 77 ? 8.422 3.059 -28.328 1.00 19.40 76 ALA B CA 1
ATOM 2342 C C . ALA D 3 77 ? 7.346 3.660 -27.429 1.00 19.11 76 ALA B C 1
ATOM 2343 O O . ALA D 3 77 ? 6.429 4.338 -27.900 1.00 20.56 76 ALA B O 1
ATOM 2345 N N . ILE D 3 78 ? 7.457 3.404 -26.131 1.00 16.95 77 ILE B N 1
ATOM 2346 C CA . ILE D 3 78 ? 6.503 3.930 -25.168 1.00 15.42 77 ILE B CA 1
ATOM 2347 C C . ILE D 3 78 ? 6.553 5.459 -25.131 1.00 16.45 77 ILE B C 1
ATOM 2348 O O . ILE D 3 78 ? 5.512 6.126 -25.138 1.00 16.46 77 ILE B O 1
ATOM 2353 N N . LEU D 3 79 ? 7.762 6.009 -25.081 1.00 15.33 78 LEU B N 1
ATOM 2354 C CA . LEU D 3 79 ? 7.923 7.459 -25.034 1.00 17.64 78 LEU B CA 1
ATOM 2355 C C . LEU D 3 79 ? 7.386 8.169 -26.280 1.00 19.61 78 LEU B C 1
ATOM 2356 O O . LEU D 3 79 ? 6.771 9.239 -26.177 1.00 20.13 78 LEU B O 1
ATOM 2361 N N . THR D 3 80 ? 7.595 7.572 -27.448 1.00 20.86 79 THR B N 1
ATOM 2362 C CA . THR D 3 80 ? 7.151 8.198 -28.688 1.00 23.66 79 THR B CA 1
ATOM 2363 C C . THR D 3 80 ? 5.649 8.173 -28.921 1.00 26.40 79 THR B C 1
ATOM 2364 O O . THR D 3 80 ? 5.161 8.815 -29.840 1.00 27.32 79 THR B O 1
ATOM 2368 N N . ASN D 3 81 ? 4.902 7.454 -28.094 1.00 27.56 80 ASN B N 1
ATOM 2369 C CA . ASN D 3 81 ? 3.473 7.407 -28.316 1.00 30.44 80 ASN B CA 1
ATOM 2370 C C . ASN D 3 81 ? 2.665 8.441 -27.549 1.00 30.90 80 ASN B C 1
ATOM 2371 O O . ASN D 3 81 ? 1.438 8.386 -27.509 1.00 30.36 80 ASN B O 1
ATOM 2376 N N . LYS D 3 82 ? 3.370 9.401 -26.960 1.00 32.39 81 LYS B N 1
ATOM 2377 C CA . LYS D 3 82 ? 2.743 10.487 -26.217 1.00 33.51 81 LYS B CA 1
ATOM 2378 C C . LYS D 3 82 ? 2.350 11.613 -27.174 1.00 34.95 81 LYS B C 1
ATOM 2379 O O . LYS D 3 82 ? 1.221 12.145 -27.054 1.00 35.62 81 LYS B O 1
ATOM 2385 N N . ALA E 3 5 ? -4.550 2.947 -0.570 1.00 45.52 4 ALA C N 1
ATOM 2386 C CA . ALA E 3 5 ? -3.702 2.077 -1.439 1.00 45.06 4 ALA C CA 1
ATOM 2387 C C . ALA E 3 5 ? -2.998 1.016 -0.593 1.00 44.60 4 ALA C C 1
ATOM 2388 O O . ALA E 3 5 ? -3.328 0.824 0.586 1.00 44.89 4 ALA C O 1
ATOM 2390 N N . ASN E 3 6 ? -2.035 0.322 -1.197 1.00 43.51 5 ASN C N 1
ATOM 2391 C CA . ASN E 3 6 ? -1.295 -0.698 -0.469 1.00 40.93 5 ASN C CA 1
ATOM 2392 C C . ASN E 3 6 ? -0.005 -0.110 0.090 1.00 38.91 5 ASN C C 1
ATOM 2393 O O . ASN E 3 6 ? 1.076 -0.187 -0.527 1.00 37.87 5 ASN C O 1
ATOM 2398 N N . LYS E 3 7 ? -0.132 0.476 1.275 1.00 36.87 6 LYS C N 1
ATOM 2399 C CA . LYS E 3 7 ? 0.999 1.093 1.933 1.00 32.96 6 LYS C CA 1
ATOM 2400 C C . LYS E 3 7 ? 1.969 0.046 2.459 1.00 29.98 6 LYS C C 1
ATOM 2401 O O . LYS E 3 7 ? 3.174 0.288 2.523 1.00 27.09 6 LYS C O 1
ATOM 2407 N N . ARG E 3 8 ? 1.447 -1.118 2.833 1.00 25.93 7 ARG C N 1
ATOM 2408 C CA . ARG E 3 8 ? 2.289 -2.182 3.373 1.00 22.96 7 ARG C CA 1
ATOM 2409 C C . ARG E 3 8 ? 3.469 -2.516 2.468 1.00 21.09 7 ARG C C 1
ATOM 2410 O O . ARG E 3 8 ? 4.620 -2.546 2.914 1.00 19.44 7 ARG C O 1
ATOM 2418 N N . ASN E 3 9 ? 3.203 -2.762 1.190 1.00 17.93 8 ASN C N 1
ATOM 2419 C CA . ASN E 3 9 ? 4.310 -3.091 0.309 1.00 17.75 8 ASN C CA 1
ATOM 2420 C C . ASN E 3 9 ? 5.219 -1.898 0.065 1.00 15.99 8 ASN C C 1
ATOM 2421 O O . ASN E 3 9 ? 6.435 -2.065 -0.032 1.00 14.89 8 ASN C O 1
ATOM 2426 N N . GLU E 3 10 ? 4.639 -0.698 -0.015 1.00 17.10 9 GLU C N 1
ATOM 2427 C CA . GLU E 3 10 ? 5.458 0.495 -0.218 1.00 15.01 9 GLU C CA 1
ATOM 2428 C C . GLU E 3 10 ? 6.342 0.730 1.008 1.00 15.30 9 GLU C C 1
ATOM 2429 O O . GLU E 3 10 ? 7.479 1.179 0.871 1.00 13.36 9 GLU C O 1
ATOM 2435 N N . ALA E 3 11 ? 5.826 0.437 2.204 1.00 13.77 10 ALA C N 1
ATOM 2436 C CA . ALA E 3 11 ? 6.611 0.616 3.421 1.00 13.81 10 ALA C CA 1
ATOM 2437 C C . ALA E 3 11 ? 7.820 -0.313 3.360 1.00 14.48 10 ALA C C 1
ATOM 2438 O O . ALA E 3 11 ? 8.939 0.069 3.698 1.00 12.62 10 ALA C O 1
ATOM 2440 N N . LEU E 3 12 ? 7.582 -1.548 2.929 1.00 13.57 11 LEU C N 1
ATOM 2441 C CA . LEU E 3 12 ? 8.653 -2.523 2.817 1.00 14.11 11 LEU C CA 1
ATOM 2442 C C . LEU E 3 12 ? 9.675 -2.122 1.757 1.00 12.47 11 LEU C C 1
ATOM 2443 O O . LEU E 3 12 ? 10.875 -2.315 1.956 1.00 12.71 11 LEU C O 1
ATOM 2448 N N . ARG E 3 13 ? 9.206 -1.551 0.646 1.00 12.69 12 ARG C N 1
ATOM 2449 C CA . ARG E 3 13 ? 10.099 -1.094 -0.418 1.00 12.62 12 ARG C CA 1
ATOM 2450 C C . ARG E 3 13 ? 10.977 0.039 0.109 1.00 13.34 12 ARG C C 1
ATOM 2451 O O . ARG E 3 13 ? 12.189 0.052 -0.108 1.00 13.01 12 ARG C O 1
ATOM 2459 N N . ILE E 3 14 ? 10.359 0.998 0.796 1.00 12.18 13 ILE C N 1
ATOM 2460 C CA . ILE E 3 14 ? 11.108 2.125 1.354 1.00 12.52 13 ILE C CA 1
ATOM 2461 C C . ILE E 3 14 ? 12.121 1.663 2.400 1.00 11.91 13 ILE C C 1
ATOM 2462 O O . ILE E 3 14 ? 13.256 2.152 2.430 1.00 12.02 13 ILE C O 1
ATOM 2467 N N . GLU E 3 15 ? 11.721 0.731 3.261 1.00 11.52 14 GLU C N 1
ATOM 2468 C CA . GLU E 3 15 ? 12.630 0.216 4.286 1.00 13.46 14 GLU C CA 1
ATOM 2469 C C . GLU E 3 15 ? 13.858 -0.434 3.643 1.00 14.02 14 GLU C C 1
ATOM 2470 O O . GLU E 3 15 ? 14.999 -0.209 4.058 1.00 12.81 14 GLU C O 1
ATOM 2476 N N . SER E 3 16 ? 13.613 -1.248 2.628 1.00 13.05 15 SER C N 1
ATOM 2477 C CA . SER E 3 16 ? 14.711 -1.927 1.946 1.00 14.74 15 SER C CA 1
ATOM 2478 C C . SER E 3 16 ? 15.628 -0.895 1.289 1.00 14.25 15 SER C C 1
ATOM 2479 O O . SER E 3 16 ? 16.853 -1.052 1.283 1.00 13.25 15 SER C O 1
ATOM 2482 N N . ALA E 3 17 ? 15.028 0.162 0.739 1.00 12.93 16 ALA C N 1
ATOM 2483 C CA . ALA E 3 17 ? 15.795 1.221 0.085 1.00 12.96 16 ALA C CA 1
ATOM 2484 C C . ALA E 3 17 ? 16.687 1.933 1.091 1.00 12.71 16 ALA C C 1
ATOM 2485 O O . ALA E 3 17 ? 17.859 2.191 0.821 1.00 11.88 16 ALA C O 1
ATOM 2487 N N . LEU E 3 18 ? 16.121 2.272 2.248 1.00 11.96 17 LEU C N 1
ATOM 2488 C CA . LEU E 3 18 ? 16.884 2.952 3.281 1.00 12.72 17 LEU C CA 1
ATOM 2489 C C . LEU E 3 18 ? 18.028 2.074 3.784 1.00 11.31 17 LEU C C 1
ATOM 2490 O O . LEU E 3 18 ? 19.163 2.529 3.882 1.00 11.56 17 LEU C O 1
ATOM 2495 N N . LEU E 3 19 ? 17.722 0.821 4.088 1.00 12.27 18 LEU C N 1
ATOM 2496 C CA . LEU E 3 19 ? 18.742 -0.097 4.589 1.00 11.61 18 LEU C CA 1
ATOM 2497 C C . LEU E 3 19 ? 19.797 -0.339 3.523 1.00 11.20 18 LEU C C 1
ATOM 2498 O O . LEU E 3 19 ? 20.985 -0.415 3.826 1.00 11.77 18 LEU C O 1
ATOM 2503 N N . ASN E 3 20 ? 19.368 -0.464 2.271 1.00 12.08 19 ASN C N 1
ATOM 2504 C CA . ASN E 3 20 ? 20.342 -0.669 1.200 1.00 12.54 19 ASN C CA 1
ATOM 2505 C C . ASN E 3 20 ? 21.259 0.532 1.019 1.00 13.09 19 ASN C C 1
ATOM 2506 O O . ASN E 3 20 ? 22.452 0.363 0.779 1.00 13.51 19 ASN C O 1
ATOM 2511 N N . LYS E 3 21 ? 20.708 1.743 1.137 1.00 10.77 20 LYS C N 1
ATOM 2512 C CA . LYS E 3 21 ? 21.499 2.971 0.985 1.00 11.65 20 LYS C CA 1
ATOM 2513 C C . LYS E 3 21 ? 22.503 3.142 2.127 1.00 10.61 20 LYS C C 1
ATOM 2514 O O . LYS E 3 21 ? 23.651 3.555 1.913 1.00 13.50 20 LYS C O 1
ATOM 2520 N N . ILE E 3 22 ? 22.062 2.825 3.341 1.00 11.97 21 ILE C N 1
ATOM 2521 C CA . ILE E 3 22 ? 22.936 2.917 4.490 1.00 12.03 21 ILE C CA 1
ATOM 2522 C C . ILE E 3 22 ? 24.074 1.913 4.315 1.00 11.78 21 ILE C C 1
ATOM 2523 O O . ILE E 3 22 ? 25.232 2.250 4.534 1.00 12.90 21 ILE C O 1
ATOM 2528 N N . ALA E 3 23 ? 23.748 0.685 3.921 1.00 12.61 22 ALA C N 1
ATOM 2529 C CA . ALA E 3 23 ? 24.788 -0.333 3.762 1.00 13.09 22 ALA C CA 1
ATOM 2530 C C . ALA E 3 23 ? 25.741 0.028 2.646 1.00 14.96 22 ALA C C 1
ATOM 2531 O O . ALA E 3 23 ? 26.938 -0.248 2.732 1.00 16.07 22 ALA C O 1
ATOM 2533 N N . MET E 3 24 ? 25.219 0.651 1.596 1.00 15.17 23 MET C N 1
ATOM 2534 C CA . MET E 3 24 ? 26.074 1.038 0.497 1.00 15.54 23 MET C CA 1
ATOM 2535 C C . MET E 3 24 ? 27.075 2.079 0.938 1.00 16.27 23 MET C C 1
ATOM 2536 O O . MET E 3 24 ? 28.264 1.968 0.673 1.00 17.64 23 MET C O 1
ATOM 2541 N N . LEU E 3 25 ? 26.600 3.109 1.625 1.00 15.81 24 LEU C N 1
ATOM 2542 C CA . LEU E 3 25 ? 27.502 4.141 2.100 1.00 15.07 24 LEU C CA 1
ATOM 2543 C C . LEU E 3 25 ? 28.381 3.539 3.192 1.00 15.47 24 LEU C C 1
ATOM 2544 O O . LEU E 3 25 ? 29.571 3.844 3.277 1.00 17.52 24 LEU C O 1
ATOM 2549 N N . GLY E 3 26 ? 27.780 2.668 4.002 1.00 15.01 25 GLY C N 1
ATOM 2550 C CA . GLY E 3 26 ? 28.480 2.023 5.100 1.00 14.25 25 GLY C CA 1
ATOM 2551 C C . GLY E 3 26 ? 27.867 2.440 6.423 1.00 14.60 25 GLY C C 1
ATOM 2552 O O . GLY E 3 26 ? 27.522 3.603 6.604 1.00 14.48 25 GLY C O 1
ATOM 2553 N N . THR E 3 27 ? 27.712 1.504 7.353 1.00 15.75 26 THR C N 1
ATOM 2554 C CA . THR E 3 27 ? 27.145 1.857 8.645 1.00 14.51 26 THR C CA 1
ATOM 2555 C C . THR E 3 27 ? 27.996 2.919 9.340 1.00 14.69 26 THR C C 1
ATOM 2556 O O . THR E 3 27 ? 27.465 3.912 9.814 1.00 14.35 26 THR C O 1
ATOM 2560 N N . GLU E 3 28 ? 29.311 2.732 9.388 1.00 15.63 27 GLU C N 1
ATOM 2561 C CA . GLU E 3 28 ? 30.166 3.718 10.040 1.00 16.10 27 GLU C CA 1
ATOM 2562 C C . GLU E 3 28 ? 30.252 5.028 9.254 1.00 15.83 27 GLU C C 1
ATOM 2563 O O . GLU E 3 28 ? 30.252 6.116 9.839 1.00 15.11 27 GLU C O 1
ATOM 2569 N N . LYS E 3 29 ? 30.329 4.911 7.930 0.50 14.80 28 LYS C N 1
ATOM 2570 C CA . LYS E 3 29 ? 30.422 6.119 7.109 0.50 15.23 28 LYS C CA 1
ATOM 2571 C C . LYS E 3 29 ? 29.132 6.943 7.169 0.50 14.35 28 LYS C C 1
ATOM 2572 O O . LYS E 3 29 ? 29.181 8.173 7.123 0.50 14.35 28 LYS C O 1
ATOM 2582 N N . THR E 3 30 ? 27.976 6.300 7.273 1.00 13.25 29 THR C N 1
ATOM 2583 C CA . THR E 3 30 ? 26.718 7.024 7.386 1.00 11.58 29 THR C CA 1
ATOM 2584 C C . THR E 3 30 ? 26.720 7.767 8.719 1.00 11.63 29 THR C C 1
ATOM 2585 O O . THR E 3 30 ? 26.321 8.929 8.804 1.00 11.71 29 THR C O 1
ATOM 2589 N N . ALA E 3 31 ? 27.178 7.083 9.759 1.00 11.58 30 ALA C N 1
ATOM 2590 C CA . ALA E 3 31 ? 27.231 7.674 11.090 1.00 11.12 30 ALA C CA 1
ATOM 2591 C C . ALA E 3 31 ? 28.071 8.940 11.098 1.00 11.02 30 ALA C C 1
ATOM 2592 O O . ALA E 3 31 ? 27.666 9.950 11.669 1.00 11.89 30 ALA C O 1
ATOM 2594 N N . GLU E 3 32 ? 29.233 8.885 10.463 1.00 12.20 31 GLU C N 1
ATOM 2595 C CA . GLU E 3 32 ? 30.130 10.043 10.418 1.00 14.26 31 GLU C CA 1
ATOM 2596 C C . GLU E 3 32 ? 29.488 11.204 9.668 1.00 14.47 31 GLU C C 1
ATOM 2597 O O . GLU E 3 32 ? 29.610 12.362 10.068 1.00 12.02 31 GLU C O 1
ATOM 2603 N N . ALA E 3 33 ? 28.787 10.872 8.591 1.00 13.16 32 ALA C N 1
ATOM 2604 C CA . ALA E 3 33 ? 28.113 11.869 7.773 1.00 13.07 32 ALA C CA 1
ATOM 2605 C C . ALA E 3 33 ? 26.971 12.522 8.543 1.00 13.73 32 ALA C C 1
ATOM 2606 O O . ALA E 3 33 ? 26.733 13.722 8.422 1.00 13.87 32 ALA C O 1
ATOM 2608 N N . VAL E 3 34 ? 26.259 11.723 9.330 1.00 10.77 33 VAL C N 1
ATOM 2609 C CA . VAL E 3 34 ? 25.129 12.235 10.095 1.00 11.15 33 VAL C CA 1
ATOM 2610 C C . VAL E 3 34 ? 25.536 12.994 11.362 1.00 12.81 33 VAL C C 1
ATOM 2611 O O . VAL E 3 34 ? 24.894 13.967 11.744 1.00 14.85 33 VAL C O 1
ATOM 2615 N N . GLY E 3 35 ? 26.601 12.548 12.014 1.00 12.80 34 GLY C N 1
ATOM 2616 C CA . GLY E 3 35 ? 27.023 13.214 13.232 1.00 12.99 34 GLY C CA 1
ATOM 2617 C C . GLY E 3 35 ? 26.691 12.414 14.486 1.00 13.72 34 GLY C C 1
ATOM 2618 O O . GLY E 3 35 ? 26.518 12.988 15.561 1.00 13.36 34 GLY C O 1
ATOM 2619 N N . VAL E 3 36 ? 26.572 11.099 14.347 1.00 11.20 35 VAL C N 1
ATOM 2620 C CA . VAL E 3 36 ? 26.285 10.238 15.492 1.00 10.93 35 VAL C CA 1
ATOM 2621 C C . VAL E 3 36 ? 27.243 9.063 15.472 1.00 11.96 35 VAL C C 1
ATOM 2622 O O . VAL E 3 36 ? 27.969 8.859 14.506 1.00 12.39 35 VAL C O 1
ATOM 2626 N N . ASP E 3 37 ? 27.279 8.312 16.567 1.00 9.00 36 ASP C N 1
ATOM 2627 C CA . ASP E 3 37 ? 28.153 7.155 16.609 1.00 9.73 36 ASP C CA 1
ATOM 2628 C C . ASP E 3 37 ? 27.647 6.047 15.690 1.00 10.59 36 ASP C C 1
ATOM 2629 O O . ASP E 3 37 ? 26.447 5.939 15.437 1.00 9.32 36 ASP C O 1
ATOM 2634 N N . LYS E 3 38 ? 28.562 5.217 15.197 1.00 9.23 37 LYS C N 1
ATOM 2635 C CA . LYS E 3 38 ? 28.176 4.108 14.334 1.00 9.45 37 LYS C CA 1
ATOM 2636 C C . LYS E 3 38 ? 27.152 3.204 15.026 1.00 9.96 37 LYS C C 1
ATOM 2637 O O . LYS E 3 38 ? 26.295 2.627 14.365 1.00 10.29 37 LYS C O 1
ATOM 2643 N N . SER E 3 39 ? 27.228 3.081 16.351 1.00 10.68 38 SER C N 1
ATOM 2644 C CA . SER E 3 39 ? 26.265 2.248 17.066 1.00 10.35 38 SER C CA 1
ATOM 2645 C C . SER E 3 39 ? 24.820 2.754 16.925 1.00 10.19 38 SER C C 1
ATOM 2646 O O . SER E 3 39 ? 23.864 1.967 16.952 1.00 9.16 38 SER C O 1
ATOM 2649 N N . GLN E 3 40 ? 24.665 4.066 16.767 1.00 8.70 39 GLN C N 1
ATOM 2650 C CA . GLN E 3 40 ? 23.336 4.630 16.569 1.00 9.83 39 GLN C CA 1
ATOM 2651 C C . GLN E 3 40 ? 22.779 4.260 15.200 1.00 9.46 39 GLN C C 1
ATOM 2652 O O . GLN E 3 40 ? 21.595 3.922 15.072 1.00 9.81 39 GLN C O 1
ATOM 2658 N N . ILE E 3 41 ? 23.618 4.306 14.165 1.00 9.07 40 ILE C N 1
ATOM 2659 C CA . ILE E 3 41 ? 23.085 3.936 12.850 1.00 8.63 40 ILE C CA 1
ATOM 2660 C C . ILE E 3 41 ? 22.661 2.456 12.878 1.00 10.11 40 ILE C C 1
ATOM 2661 O O . ILE E 3 41 ? 21.616 2.087 12.339 1.00 9.50 40 ILE C O 1
ATOM 2666 N N . SER E 3 42 ? 23.438 1.629 13.560 0.50 10.11 41 SER C N 1
ATOM 2667 C CA . SER E 3 42 ? 23.101 0.213 13.653 0.50 10.98 41 SER C CA 1
ATOM 2668 C C . SER E 3 42 ? 21.795 0.015 14.385 0.50 11.28 41 SER C C 1
ATOM 2669 O O . SER E 3 42 ? 20.961 -0.799 13.976 0.50 12.69 41 SER C O 1
ATOM 2673 N N . ARG E 3 43 ? 21.623 0.761 15.469 1.00 10.67 42 ARG C N 1
ATOM 2674 C CA . ARG E 3 43 ? 20.396 0.670 16.244 1.00 11.32 42 ARG C CA 1
ATOM 2675 C C . ARG E 3 43 ? 19.171 1.292 15.563 1.00 11.77 42 ARG C C 1
ATOM 2676 O O . ARG E 3 43 ? 18.063 0.754 15.684 1.00 13.53 42 ARG C O 1
ATOM 2684 N N . TRP E 3 44 ? 19.359 2.386 14.823 1.00 11.84 43 TRP C N 1
ATOM 2685 C CA . TRP E 3 44 ? 18.236 3.008 14.131 1.00 11.26 43 TRP C CA 1
ATOM 2686 C C . TRP E 3 44 ? 17.665 2.049 13.098 1.00 12.16 43 TRP C C 1
ATOM 2687 O O . TRP E 3 44 ? 16.459 2.033 12.867 1.00 13.65 43 TRP C O 1
ATOM 2698 N N . LYS E 3 45 ? 18.532 1.261 12.474 1.00 13.00 44 LYS C N 1
ATOM 2699 C CA . LYS E 3 45 ? 18.083 0.310 11.468 1.00 14.22 44 LYS C CA 1
ATOM 2700 C C . LYS E 3 45 ? 17.113 -0.693 12.055 1.00 15.50 44 LYS C C 1
ATOM 2701 O O . LYS E 3 45 ? 16.118 -1.057 11.433 1.00 17.64 44 LYS C O 1
ATOM 2707 N N . ARG E 3 46 ? 17.389 -1.122 13.274 1.00 14.72 45 ARG C N 1
ATOM 2708 C CA . ARG E 3 46 ? 16.556 -2.114 13.919 1.00 19.66 45 ARG C CA 1
ATOM 2709 C C . ARG E 3 46 ? 15.331 -1.565 14.623 1.00 21.27 45 ARG C C 1
ATOM 2710 O O . ARG E 3 46 ? 14.263 -2.181 14.587 1.00 22.34 45 ARG C O 1
ATOM 2718 N N . ASP E 3 47 ? 15.469 -0.392 15.228 1.00 20.57 46 ASP C N 1
ATOM 2719 C CA . ASP E 3 47 ? 14.378 0.179 15.990 1.00 22.29 46 ASP C CA 1
ATOM 2720 C C . ASP E 3 47 ? 13.368 1.067 15.280 1.00 22.45 46 AS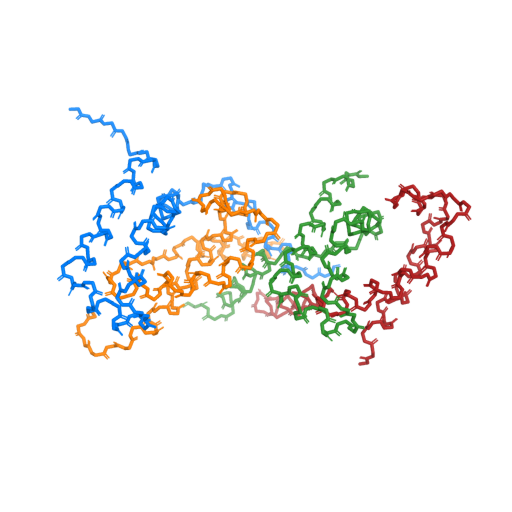P C C 1
ATOM 2721 O O . ASP E 3 47 ? 12.179 0.767 15.252 1.00 23.53 46 ASP C O 1
ATOM 2726 N N . TRP E 3 48 ? 13.837 2.157 14.699 1.00 21.21 47 TRP C N 1
ATOM 2727 C CA . TRP E 3 48 ? 12.922 3.100 14.088 1.00 19.74 47 TRP C CA 1
ATOM 2728 C C . TRP E 3 48 ? 12.812 3.166 12.570 1.00 18.26 47 TRP C C 1
ATOM 2729 O O . TRP E 3 48 ? 11.821 3.676 12.055 1.00 18.77 47 TRP C O 1
ATOM 2740 N N . ILE E 3 49 ? 13.801 2.672 11.837 1.00 18.96 48 ILE C N 1
ATOM 2741 C CA . ILE E 3 49 ? 13.707 2.746 10.386 1.00 18.96 48 ILE C CA 1
ATOM 2742 C C . ILE E 3 49 ? 12.509 1.974 9.811 1.00 18.16 48 ILE C C 1
ATOM 2743 O O . ILE E 3 49 ? 11.852 2.448 8.880 1.00 16.80 48 ILE C O 1
ATOM 2748 N N . PRO E 3 50 ? 12.195 0.785 10.355 1.00 17.86 49 PRO C N 1
ATOM 2749 C CA . PRO E 3 50 ? 11.038 0.064 9.807 1.00 17.22 49 PRO C CA 1
ATOM 2750 C C . PRO E 3 50 ? 9.742 0.884 9.983 1.00 16.66 49 PRO C C 1
ATOM 2751 O O . PRO E 3 50 ? 8.941 0.996 9.046 1.00 15.07 49 PRO C O 1
ATOM 2755 N N . LYS E 3 51 ? 9.559 1.466 11.169 1.00 15.38 50 LYS C N 1
ATOM 2756 C CA . LYS E 3 51 ? 8.367 2.279 11.455 1.00 16.24 50 LYS C CA 1
ATOM 2757 C C . LYS E 3 51 ? 8.373 3.578 10.665 1.00 14.60 50 LYS C C 1
ATOM 2758 O O . LYS E 3 51 ? 7.334 4.021 10.160 1.00 12.00 50 LYS C O 1
ATOM 2764 N N . PHE E 3 52 ? 9.546 4.198 10.572 1.00 13.68 51 PHE C N 1
ATOM 2765 C CA . PHE E 3 52 ? 9.663 5.441 9.824 1.00 11.81 51 PHE C CA 1
ATOM 2766 C C . PHE E 3 52 ? 9.336 5.180 8.349 1.00 12.23 51 PHE C C 1
ATOM 2767 O O . PHE E 3 52 ? 8.769 6.043 7.682 1.00 12.11 51 PHE C O 1
ATOM 2775 N N . SER E 3 53 ? 9.666 3.981 7.857 1.00 10.36 52 SER C N 1
ATOM 2776 C CA . SER E 3 53 ? 9.389 3.616 6.470 1.00 12.36 52 SER C CA 1
ATOM 2777 C C . SER E 3 53 ? 7.891 3.548 6.208 1.00 10.58 52 SER C C 1
ATOM 2778 O O . SER E 3 53 ? 7.444 3.883 5.108 1.00 12.04 52 SER C O 1
ATOM 2781 N N . MET E 3 54 ? 7.111 3.108 7.195 1.00 10.84 53 MET C N 1
ATOM 2782 C CA . MET E 3 54 ? 5.660 3.081 6.999 1.00 11.73 53 MET C CA 1
ATOM 2783 C C . MET E 3 54 ? 5.171 4.525 6.974 1.00 11.35 53 MET C C 1
ATOM 2784 O O . MET E 3 54 ? 4.314 4.862 6.170 1.00 12.91 53 MET C O 1
ATOM 2789 N N . LEU E 3 55 ? 5.697 5.381 7.848 1.00 10.35 54 LEU C N 1
ATOM 2790 C CA . LEU E 3 55 ? 5.284 6.790 7.809 1.00 8.51 54 LEU C CA 1
ATOM 2791 C C . LEU E 3 55 ? 5.605 7.377 6.409 1.00 9.57 54 LEU C C 1
ATOM 2792 O O . LEU E 3 55 ? 4.770 8.041 5.788 1.00 10.17 54 LEU C O 1
ATOM 2797 N N . LEU E 3 56 ? 6.808 7.133 5.904 1.00 8.53 55 LEU C N 1
ATOM 2798 C CA . LEU E 3 56 ? 7.150 7.669 4.590 1.00 8.30 55 LEU C CA 1
ATOM 2799 C C . LEU E 3 56 ? 6.201 7.121 3.522 1.00 9.23 55 LEU C C 1
ATOM 2800 O O . LEU E 3 56 ? 5.865 7.819 2.577 1.00 10.11 55 LEU C O 1
ATOM 2805 N N . ALA E 3 57 ? 5.768 5.870 3.675 1.00 10.96 56 ALA C N 1
ATOM 2806 C CA . ALA E 3 57 ? 4.846 5.280 2.699 1.00 11.63 56 ALA C CA 1
ATOM 2807 C C . ALA E 3 57 ? 3.503 6.022 2.724 1.00 12.19 56 ALA C C 1
ATOM 2808 O O . ALA E 3 57 ? 2.932 6.354 1.671 1.00 13.25 56 ALA C O 1
ATOM 2810 N N . VAL E 3 58 ? 3.005 6.282 3.928 1.00 12.28 57 VAL C N 1
ATOM 2811 C CA . VAL E 3 58 ? 1.748 6.992 4.087 1.00 14.35 57 VAL C CA 1
ATOM 2812 C C . VAL E 3 58 ? 1.849 8.409 3.531 1.00 14.89 57 VAL C C 1
ATOM 2813 O O . VAL E 3 58 ? 0.878 8.940 2.988 1.00 14.12 57 VAL C O 1
ATOM 2817 N N . LEU E 3 59 ? 3.032 9.008 3.633 1.00 11.86 58 LEU C N 1
ATOM 2818 C CA . LEU E 3 59 ? 3.272 10.361 3.127 1.00 11.54 58 LEU C CA 1
ATOM 2819 C C . LEU E 3 59 ? 3.577 10.398 1.633 1.00 12.18 58 LEU C C 1
ATOM 2820 O O . LEU E 3 59 ? 3.689 11.484 1.047 1.00 11.79 58 LEU C O 1
ATOM 2825 N N . GLU E 3 60 ? 3.694 9.215 1.022 1.00 11.76 59 GLU C N 1
ATOM 2826 C CA . GLU E 3 60 ? 4.029 9.074 -0.395 1.00 13.41 59 GLU C CA 1
ATOM 2827 C C . GLU E 3 60 ? 5.422 9.644 -0.675 1.00 12.40 59 GLU C C 1
ATOM 2828 O O . GLU E 3 60 ? 5.651 10.325 -1.683 1.00 11.77 59 GLU C O 1
ATOM 2834 N N . TRP E 3 61 ? 6.347 9.344 0.237 1.00 10.88 60 TRP C N 1
ATOM 2835 C CA . TRP E 3 61 ? 7.727 9.801 0.162 1.00 11.28 60 TRP C CA 1
ATOM 2836 C C . TRP E 3 61 ? 8.734 8.763 -0.340 1.00 12.03 60 TRP C C 1
ATOM 2837 O O . TRP E 3 61 ? 9.943 8.886 -0.127 1.00 12.67 60 TRP C O 1
ATOM 2848 N N . GLY E 3 62 ? 8.248 7.734 -1.014 1.00 12.02 61 GLY C N 1
ATOM 2849 C CA . GLY E 3 62 ? 9.180 6.760 -1.552 1.00 13.03 61 GLY C CA 1
ATOM 2850 C C . GLY E 3 62 ? 9.933 7.377 -2.728 1.00 12.25 61 GLY C C 1
ATOM 2851 O O . GLY E 3 62 ? 9.485 8.374 -3.326 1.00 15.36 61 GLY C O 1
ATOM 2852 N N . VAL E 3 63 ? 11.079 6.799 -3.067 1.00 11.24 62 VAL C N 1
ATOM 2853 C CA . VAL E 3 63 ? 11.878 7.305 -4.172 1.00 11.89 62 VAL C CA 1
ATOM 2854 C C . VAL E 3 63 ? 12.141 6.227 -5.215 1.00 11.92 62 VAL C C 1
ATOM 2855 O O . VAL E 3 63 ? 11.921 5.036 -4.974 1.00 12.76 62 VAL C O 1
ATOM 2859 N N . VAL E 3 64 ? 12.612 6.647 -6.382 1.00 11.64 63 VAL C N 1
ATOM 2860 C CA . VAL E 3 64 ? 12.884 5.698 -7.449 1.00 13.59 63 VAL C CA 1
ATOM 2861 C C . VAL E 3 64 ? 13.868 4.625 -7.008 1.00 14.87 63 VAL C C 1
ATOM 2862 O O . VAL E 3 64 ? 14.851 4.912 -6.312 1.00 16.01 63 VAL C O 1
ATOM 2866 N N . ASP E 3 65 ? 13.575 3.389 -7.397 1.00 16.84 64 ASP C N 1
ATOM 2867 C CA . ASP E 3 65 ? 14.426 2.248 -7.093 1.00 18.17 64 ASP C CA 1
ATOM 2868 C C . ASP E 3 65 ? 15.802 2.499 -7.719 1.00 18.88 64 ASP C C 1
ATOM 2869 O O . ASP E 3 65 ? 15.901 2.876 -8.883 1.00 18.18 64 ASP C O 1
ATOM 2874 N N . ASP E 3 66 ? 16.873 2.283 -6.968 1.00 17.56 65 ASP C N 1
ATOM 2875 C CA . ASP E 3 66 ? 18.194 2.548 -7.529 1.00 18.99 65 ASP C CA 1
ATOM 2876 C C . ASP E 3 66 ? 18.538 1.684 -8.743 1.00 18.93 65 ASP C C 1
ATOM 2877 O O . ASP E 3 66 ? 19.237 2.147 -9.644 1.00 21.32 65 ASP C O 1
ATOM 2882 N N . ASP E 3 67 ? 18.056 0.446 -8.773 1.00 19.77 66 ASP C N 1
ATOM 2883 C CA . ASP E 3 67 ? 18.337 -0.425 -9.916 1.00 22.39 66 ASP C CA 1
ATOM 2884 C C . ASP E 3 67 ? 17.656 0.115 -11.168 1.00 20.06 66 ASP C C 1
ATOM 2885 O O . ASP E 3 67 ? 18.289 0.231 -12.214 1.00 20.39 66 ASP C O 1
ATOM 2890 N N . MET E 3 68 ? 16.366 0.424 -11.058 1.00 17.77 67 MET C N 1
ATOM 2891 C CA . MET E 3 68 ? 15.624 0.947 -12.197 1.00 17.43 67 MET C CA 1
ATOM 2892 C C . MET E 3 68 ? 16.221 2.267 -12.644 1.00 16.03 67 MET C C 1
ATOM 2893 O O . MET E 3 68 ? 16.263 2.539 -13.843 1.00 15.36 67 MET C O 1
ATOM 2898 N N . ALA E 3 69 ? 16.678 3.092 -11.700 1.00 13.86 68 ALA C N 1
ATOM 2899 C CA . ALA E 3 69 ? 17.290 4.355 -12.081 1.00 14.66 68 ALA C CA 1
ATOM 2900 C C . ALA E 3 69 ? 18.544 4.052 -12.907 1.00 14.56 68 ALA C C 1
ATOM 2901 O O . ALA E 3 69 ? 18.861 4.782 -13.854 1.00 13.68 68 ALA C O 1
ATOM 2903 N N . ARG E 3 70 ? 19.254 2.976 -12.556 1.00 14.10 69 ARG C N 1
ATOM 2904 C CA . ARG E 3 70 ? 20.454 2.607 -13.308 1.00 14.90 69 ARG C CA 1
ATOM 2905 C C . ARG E 3 70 ? 20.068 2.279 -14.742 1.00 12.87 69 ARG C C 1
ATOM 2906 O O . ARG E 3 70 ? 20.713 2.739 -15.686 1.00 15.03 69 ARG C O 1
ATOM 2914 N N . LEU E 3 71 ? 19.034 1.462 -14.890 1.00 13.34 70 LEU C N 1
ATOM 2915 C CA . LEU E 3 71 ? 18.557 1.065 -16.212 1.00 14.03 70 LEU C CA 1
ATOM 2916 C C . LEU E 3 71 ? 18.092 2.279 -17.006 1.00 14.89 70 LEU C C 1
ATOM 2917 O O . LEU E 3 71 ? 18.308 2.351 -18.214 1.00 15.98 70 LEU C O 1
ATOM 2922 N N . ALA E 3 72 ? 17.460 3.231 -16.322 1.00 14.34 71 ALA C N 1
ATOM 2923 C CA . ALA E 3 72 ? 16.977 4.446 -16.982 1.00 12.07 71 ALA C CA 1
ATOM 2924 C C . ALA E 3 72 ? 18.168 5.243 -17.499 1.00 13.09 71 ALA C C 1
ATOM 2925 O O . ALA E 3 72 ? 18.130 5.804 -18.591 1.00 11.61 71 ALA C O 1
ATOM 2927 N N . ARG E 3 73 ? 19.238 5.308 -16.713 0.50 12.74 72 ARG C N 1
ATOM 2928 C CA . ARG E 3 73 ? 20.417 6.034 -17.164 0.50 13.53 72 ARG C CA 1
ATOM 2929 C C . ARG E 3 73 ? 21.032 5.357 -18.388 0.50 13.94 72 ARG C C 1
ATOM 2930 O O . ARG E 3 73 ? 21.444 6.027 -19.337 0.50 14.37 72 ARG C O 1
ATOM 2941 N N . GLN E 3 74 ? 21.108 4.030 -18.352 1.00 14.69 73 GLN C N 1
ATOM 2942 C CA . GLN E 3 74 ? 21.691 3.263 -19.454 1.00 15.22 73 GLN C CA 1
ATOM 2943 C C . GLN E 3 74 ? 20.864 3.464 -20.713 1.00 15.89 73 GLN C C 1
ATOM 2944 O O . GLN E 3 74 ? 21.405 3.704 -21.789 1.00 16.73 73 GLN C O 1
ATOM 2950 N N . VAL E 3 75 ? 19.550 3.354 -20.569 1.00 14.29 74 VAL C N 1
ATOM 2951 C CA . VAL E 3 75 ? 18.636 3.539 -21.694 1.00 14.17 74 VAL C CA 1
ATOM 2952 C C . VAL E 3 75 ? 18.750 4.952 -22.269 1.00 14.42 74 VAL C C 1
ATOM 2953 O O . VAL E 3 75 ? 18.813 5.135 -23.493 1.00 15.40 74 VAL C O 1
ATOM 2957 N N . ALA E 3 76 ? 18.779 5.956 -21.400 1.00 14.23 75 ALA C N 1
ATOM 2958 C CA . ALA E 3 76 ? 18.891 7.335 -21.874 1.00 15.46 75 ALA C CA 1
ATOM 2959 C C . ALA E 3 76 ? 20.179 7.510 -22.680 1.00 17.28 75 ALA C C 1
ATOM 2960 O O . ALA E 3 76 ? 20.179 8.187 -23.713 1.00 18.00 75 ALA C O 1
ATOM 2962 N N . ALA E 3 77 ? 21.277 6.897 -22.228 1.00 15.66 76 ALA C N 1
ATOM 2963 C CA . ALA E 3 77 ? 22.537 7.004 -22.969 1.00 16.88 76 ALA C CA 1
ATOM 2964 C C . ALA E 3 77 ? 22.378 6.406 -24.373 1.00 16.77 76 ALA C C 1
ATOM 2965 O O . ALA E 3 77 ? 22.862 6.974 -25.351 1.00 17.50 76 ALA C O 1
ATOM 2967 N N . ILE E 3 78 ? 21.704 5.262 -24.455 1.00 16.55 77 ILE C N 1
ATOM 2968 C CA . ILE E 3 78 ? 21.462 4.581 -25.717 1.00 17.18 77 ILE C CA 1
ATOM 2969 C C . ILE E 3 78 ? 20.591 5.439 -26.631 1.00 18.41 77 ILE C C 1
ATOM 2970 O O . ILE E 3 78 ? 20.910 5.625 -27.798 1.00 18.43 77 ILE C O 1
ATOM 2975 N N . LEU E 3 79 ? 19.510 5.992 -26.096 1.00 17.32 78 LEU C N 1
ATOM 2976 C CA . LEU E 3 79 ? 18.626 6.812 -26.911 1.00 17.91 78 LEU C CA 1
ATOM 2977 C C . LEU E 3 79 ? 19.317 8.074 -27.391 1.00 17.99 78 LEU C C 1
ATOM 2978 O O . LEU E 3 79 ? 19.067 8.545 -28.500 1.00 18.05 78 LEU C O 1
ATOM 2983 N N . THR E 3 80 ? 20.208 8.606 -26.564 1.00 18.19 79 THR C N 1
ATOM 2984 C CA . THR E 3 80 ? 20.924 9.828 -26.887 1.00 19.54 79 THR C CA 1
ATOM 2985 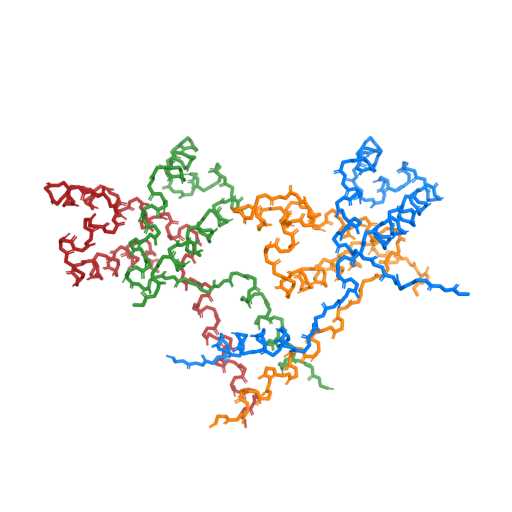C C . THR E 3 80 ? 22.096 9.654 -27.857 1.00 20.43 79 THR C C 1
ATOM 2986 O O . THR E 3 80 ? 22.266 10.452 -28.792 1.00 19.20 79 THR C O 1
ATOM 2990 N N . ASN E 3 81 ? 22.890 8.610 -27.643 1.00 21.16 80 ASN C N 1
ATOM 2991 C CA . ASN E 3 81 ? 24.081 8.386 -28.458 1.00 24.05 80 ASN C CA 1
ATOM 2992 C C . ASN E 3 81 ? 24.092 7.246 -29.477 1.00 25.55 80 ASN C C 1
ATOM 2993 O O . ASN E 3 81 ? 24.995 7.195 -30.309 1.00 26.13 80 ASN C O 1
ATOM 2998 N N . LYS E 3 82 ? 23.131 6.330 -29.418 1.00 27.85 81 LYS C N 1
ATOM 2999 C CA . LYS E 3 82 ? 23.117 5.217 -30.368 1.00 31.05 81 LYS C CA 1
ATOM 3000 C C . LYS E 3 82 ? 22.462 5.590 -31.695 1.00 33.76 81 LYS C C 1
ATOM 3001 O O . LYS E 3 82 ? 21.325 6.057 -31.726 1.00 32.61 81 LYS C O 1
ATOM 3007 N N . LYS E 3 83 ? 23.189 5.363 -32.786 1.00 36.95 82 LYS C N 1
ATOM 3008 C CA . LYS E 3 83 ? 22.696 5.677 -34.123 1.00 40.39 82 LYS C CA 1
ATOM 3009 C C . LYS E 3 83 ? 22.739 4.467 -35.057 1.00 42.10 82 LYS C C 1
ATOM 3010 O O . LYS E 3 83 ? 23.692 4.387 -35.868 1.00 43.54 82 LYS C O 1
ATOM 3016 N N . ARG F 3 8 ? 21.797 24.915 -1.215 1.00 38.07 7 ARG D N 1
ATOM 3017 C CA . ARG F 3 8 ? 21.196 25.339 0.079 1.00 37.14 7 ARG D CA 1
ATOM 3018 C C . ARG F 3 8 ? 21.357 24.182 1.076 1.00 34.54 7 ARG D C 1
ATOM 3019 O O . ARG F 3 8 ? 22.028 23.196 0.785 1.00 36.11 7 ARG D O 1
ATOM 3027 N N . ASN F 3 9 ? 20.746 24.307 2.245 1.00 30.54 8 ASN D N 1
ATOM 3028 C CA . ASN F 3 9 ? 20.856 23.287 3.286 1.00 25.03 8 ASN D CA 1
ATOM 3029 C C . ASN F 3 9 ? 19.815 22.191 3.075 1.00 19.73 8 ASN D C 1
ATOM 3030 O O . ASN F 3 9 ? 18.654 22.355 3.424 1.00 18.20 8 ASN D O 1
ATOM 3035 N N . GLU F 3 10 ? 20.255 21.071 2.511 1.00 15.33 9 GLU D N 1
ATOM 3036 C CA . GLU F 3 10 ? 19.353 19.966 2.185 1.00 12.46 9 GLU D CA 1
ATOM 3037 C C . GLU F 3 10 ? 18.542 19.378 3.342 1.00 11.78 9 GLU D C 1
ATOM 3038 O O . GLU F 3 10 ? 17.344 19.099 3.188 1.00 9.14 9 GLU D O 1
ATOM 3044 N N . ALA F 3 11 ? 19.165 19.178 4.500 1.00 9.37 10 ALA D N 1
ATOM 3045 C CA . ALA F 3 11 ? 18.419 18.612 5.620 1.00 10.41 10 ALA D CA 1
ATOM 3046 C C . ALA F 3 11 ? 17.286 19.534 6.048 1.00 8.52 10 ALA D C 1
ATOM 3047 O O . ALA F 3 11 ? 16.210 19.069 6.443 1.00 7.88 10 ALA D O 1
ATOM 3049 N N . LEU F 3 12 ? 17.529 20.840 6.022 1.00 9.37 11 LEU D N 1
ATOM 3050 C CA . LEU F 3 12 ? 16.463 21.775 6.393 1.00 9.13 11 LEU D CA 1
ATOM 3051 C C . LEU F 3 12 ? 15.341 21.731 5.360 1.00 9.19 11 LEU D C 1
ATOM 3052 O O . LEU F 3 12 ? 14.164 21.878 5.697 1.00 10.39 11 LEU D O 1
ATOM 3057 N N . ARG F 3 13 ? 15.714 21.567 4.095 1.00 9.21 12 ARG D N 1
ATOM 3058 C CA . ARG F 3 13 ? 14.727 21.505 3.017 1.00 10.15 12 ARG D CA 1
ATOM 3059 C C . ARG F 3 13 ? 13.869 20.263 3.237 1.00 10.92 12 ARG D C 1
ATOM 3060 O O . ARG F 3 13 ? 12.626 20.314 3.192 1.00 9.66 12 ARG D O 1
ATOM 3068 N N . ILE F 3 14 ? 14.540 19.143 3.479 1.00 9.40 13 ILE D N 1
ATOM 3069 C CA . ILE F 3 14 ? 13.838 17.879 3.727 1.00 9.41 13 ILE D CA 1
ATOM 3070 C C . ILE F 3 14 ? 12.946 17.989 4.980 1.00 9.50 13 ILE D C 1
ATOM 3071 O O . ILE F 3 14 ? 11.760 17.621 4.965 1.00 10.18 13 ILE D O 1
ATOM 3076 N N . GLU F 3 15 ? 13.493 18.514 6.067 1.00 9.53 14 GLU D N 1
ATOM 3077 C CA . GLU F 3 15 ? 12.693 18.629 7.285 1.00 8.46 14 GLU 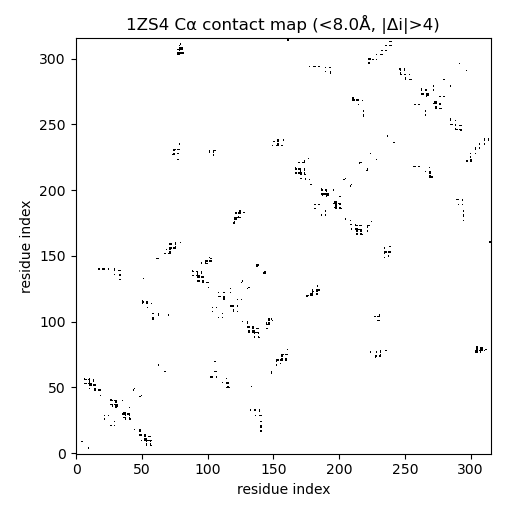D CA 1
ATOM 3078 C C . GLU F 3 15 ? 11.429 19.466 7.113 1.00 7.72 14 GLU D C 1
ATOM 3079 O O . GLU F 3 15 ? 10.360 19.109 7.627 1.00 8.82 14 GLU D O 1
ATOM 3085 N N . SER F 3 16 ? 11.537 20.583 6.397 1.00 9.85 15 SER D N 1
ATOM 3086 C CA . SER F 3 16 ? 10.364 21.426 6.213 1.00 9.48 15 SER D CA 1
ATOM 3087 C C . SER F 3 16 ? 9.280 20.671 5.443 1.00 10.34 15 SER D C 1
ATOM 3088 O O . SER F 3 16 ? 8.115 20.631 5.849 1.00 12.18 15 SER D O 1
ATOM 3091 N N . ALA F 3 17 ? 9.662 20.078 4.329 1.00 8.62 16 ALA D N 1
ATOM 3092 C CA . ALA F 3 17 ? 8.699 19.341 3.528 1.00 9.14 16 ALA D CA 1
ATOM 3093 C C . ALA F 3 17 ? 8.124 18.175 4.312 1.00 9.75 16 ALA D C 1
ATOM 3094 O O . ALA F 3 17 ? 6.935 17.887 4.216 1.00 9.07 16 ALA D O 1
ATOM 3096 N N . LEU F 3 18 ? 8.971 17.505 5.084 1.00 8.53 17 LEU D N 1
ATOM 3097 C CA . LEU F 3 18 ? 8.536 16.355 5.861 1.00 9.16 17 LEU D CA 1
ATOM 3098 C C . LEU F 3 18 ? 7.531 16.761 6.950 1.00 9.60 17 LEU D C 1
ATOM 3099 O O . LEU F 3 18 ? 6.446 16.181 7.056 1.00 9.29 17 LEU D O 1
ATOM 3104 N N . LEU F 3 19 ? 7.869 17.774 7.745 1.00 9.24 18 LEU D N 1
ATOM 3105 C CA . LEU F 3 19 ? 6.969 18.197 8.795 1.00 8.55 18 LEU D CA 1
ATOM 3106 C C . LEU F 3 19 ? 5.655 18.724 8.224 1.00 9.94 18 LEU D C 1
ATOM 3107 O O . LEU F 3 19 ? 4.599 18.529 8.828 1.00 10.61 18 LEU D O 1
ATOM 3112 N N . ASN F 3 20 ? 5.712 19.408 7.068 1.00 10.99 19 ASN D N 1
ATOM 3113 C CA . ASN F 3 20 ?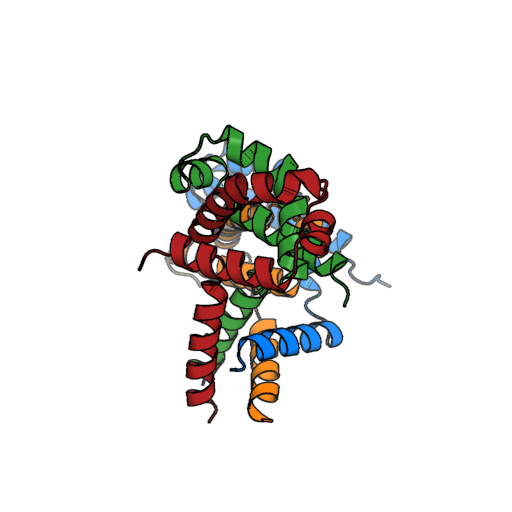 4.474 19.914 6.464 1.00 10.62 19 ASN D CA 1
ATOM 3114 C C . ASN F 3 20 ? 3.585 18.762 6.006 1.00 9.60 19 ASN D C 1
ATOM 3115 O O . ASN F 3 20 ? 2.370 18.818 6.166 1.00 8.80 19 ASN D O 1
ATOM 3120 N N . LYS F 3 21 ? 4.179 17.713 5.446 1.00 9.35 20 LYS D N 1
ATOM 3121 C CA . LYS F 3 21 ? 3.359 16.591 4.986 1.00 10.48 20 LYS D CA 1
ATOM 3122 C C . LYS F 3 21 ? 2.795 15.863 6.214 1.00 10.94 20 LYS D C 1
ATOM 3123 O O . LYS F 3 21 ? 1.668 15.340 6.196 1.00 11.44 20 LYS D O 1
ATOM 3129 N N . ILE F 3 22 ? 3.586 15.813 7.282 1.00 11.57 21 ILE D N 1
ATOM 3130 C CA . ILE F 3 22 ? 3.150 15.149 8.497 1.00 10.10 21 ILE D CA 1
ATOM 3131 C C . ILE F 3 22 ? 2.011 15.921 9.132 1.00 11.64 21 ILE D C 1
ATOM 3132 O O . ILE F 3 22 ? 1.069 15.333 9.648 1.00 10.63 21 ILE D O 1
ATOM 3137 N N . ALA F 3 23 ? 2.093 17.243 9.080 1.00 12.25 22 ALA D N 1
ATOM 3138 C CA . ALA F 3 23 ? 1.038 18.070 9.645 1.00 12.49 22 ALA D CA 1
ATOM 3139 C C . ALA F 3 23 ? -0.233 17.806 8.838 1.00 12.92 22 ALA D C 1
ATOM 3140 O O . ALA F 3 23 ? -1.335 17.738 9.395 1.00 15.13 22 ALA D O 1
ATOM 3142 N N . MET F 3 24 ? -0.087 17.684 7.524 1.00 13.78 23 MET D N 1
ATOM 3143 C CA . MET F 3 24 ? -1.250 17.414 6.678 1.00 13.81 23 MET D CA 1
ATOM 3144 C C . MET F 3 24 ? -1.878 16.067 7.070 1.00 14.51 23 MET D C 1
ATOM 3145 O O . MET F 3 24 ? -3.100 15.924 7.083 1.00 14.44 23 MET D O 1
ATOM 3150 N N . LEU F 3 25 ? -1.035 15.078 7.362 1.00 12.87 24 LEU D N 1
ATOM 3151 C CA . LEU F 3 25 ? -1.503 13.741 7.737 1.00 12.51 24 LEU D CA 1
ATOM 3152 C C . LEU F 3 25 ? -2.257 13.742 9.058 1.00 13.95 24 LEU D C 1
ATOM 3153 O O . LEU F 3 25 ? -3.235 13.007 9.226 1.00 12.54 24 LEU D O 1
ATOM 3158 N N . GLY F 3 26 ? -1.790 14.541 10.004 1.00 13.78 25 GLY D N 1
ATOM 3159 C CA . GLY F 3 26 ? -2.459 14.611 11.289 1.00 14.55 25 GLY D CA 1
ATOM 3160 C C . GLY F 3 26 ? -1.901 13.713 12.376 1.00 15.26 25 GLY D C 1
ATOM 3161 O O . GLY F 3 26 ? -1.260 12.698 12.102 1.00 13.75 25 GLY D O 1
ATOM 3162 N N . THR F 3 27 ? -2.182 14.098 13.617 1.00 15.74 26 THR D N 1
ATOM 3163 C CA . THR F 3 27 ? -1.709 13.381 14.801 1.00 19.12 26 THR D CA 1
ATOM 3164 C C . THR F 3 27 ? -2.042 11.888 14.843 1.00 17.75 26 THR D C 1
ATOM 3165 O O . THR F 3 27 ? -1.165 11.030 15.000 1.00 17.28 26 THR D O 1
ATOM 3169 N N . GLU F 3 28 ? -3.321 11.581 14.715 1.00 18.72 27 GLU D N 1
ATOM 3170 C CA . GLU F 3 28 ? -3.769 10.204 14.782 1.00 18.43 27 GLU D CA 1
ATOM 3171 C C . GLU F 3 28 ? -3.125 9.276 13.764 1.00 17.82 27 GLU D C 1
ATOM 3172 O O . GLU F 3 28 ? -2.582 8.220 14.129 1.00 15.84 27 GLU D O 1
ATOM 3178 N N . LYS F 3 29 ? -3.146 9.670 12.494 1.00 16.57 28 LYS D N 1
ATOM 3179 C CA . LYS F 3 29 ? -2.577 8.816 11.464 1.00 14.83 28 LYS D CA 1
ATOM 3180 C C . LYS F 3 29 ? -1.056 8.723 11.556 1.00 13.94 28 LYS D C 1
ATOM 3181 O O . LYS F 3 29 ? -0.492 7.685 11.230 1.00 15.02 28 LYS D O 1
ATOM 3187 N N . THR F 3 30 ? -0.393 9.796 11.995 1.00 12.46 29 THR D N 1
ATOM 3188 C CA . THR F 3 30 ? 1.068 9.775 12.143 1.00 11.55 29 THR D CA 1
ATOM 3189 C C . THR F 3 30 ? 1.452 8.808 13.265 1.00 12.10 29 THR D C 1
ATOM 3190 O O . THR F 3 30 ? 2.356 7.977 13.117 1.00 12.02 29 THR D O 1
ATOM 3194 N N . ALA F 3 31 ? 0.740 8.887 14.382 1.00 13.70 30 ALA D N 1
ATOM 3195 C CA . ALA F 3 31 ? 1.043 7.994 15.494 1.00 13.84 30 ALA D CA 1
ATOM 3196 C C . ALA F 3 31 ? 0.827 6.543 15.070 1.00 13.18 30 ALA D C 1
ATOM 3197 O O . ALA F 3 31 ? 1.630 5.670 15.403 1.00 14.07 30 ALA D O 1
ATOM 3199 N N . GLU F 3 32 ? -0.246 6.291 14.323 1.00 12.96 31 GLU D N 1
ATOM 3200 C CA . GLU F 3 32 ? -0.554 4.939 13.856 1.00 16.24 31 GLU D CA 1
ATOM 3201 C C . GLU F 3 32 ? 0.524 4.416 12.908 1.00 15.43 31 GLU D C 1
ATOM 3202 O O . GLU F 3 32 ? 0.892 3.251 12.975 1.00 14.85 31 GLU D O 1
ATOM 3208 N N . ALA F 3 33 ? 1.019 5.274 12.021 1.00 13.72 32 ALA D N 1
ATOM 3209 C CA . ALA F 3 33 ? 2.058 4.860 11.079 1.00 14.35 32 ALA D CA 1
ATOM 3210 C C . ALA F 3 33 ? 3.360 4.453 11.768 1.00 14.66 32 ALA D C 1
ATOM 3211 O O . ALA F 3 33 ? 3.975 3.455 11.383 1.00 15.45 32 ALA D O 1
ATOM 3213 N N . VAL F 3 34 ? 3.794 5.193 12.787 1.00 15.82 33 VAL D N 1
ATOM 3214 C CA . VAL F 3 34 ? 5.048 4.825 13.444 1.00 15.87 33 VAL D CA 1
ATOM 3215 C C . VAL F 3 34 ? 4.920 3.941 14.677 1.00 15.86 33 VAL D C 1
ATOM 3216 O O . VAL F 3 34 ? 5.924 3.571 15.279 1.00 16.87 33 VAL D O 1
ATOM 3220 N N . GLY F 3 35 ? 3.690 3.600 15.047 1.00 15.06 34 GLY D N 1
ATOM 3221 C CA . GLY F 3 35 ? 3.464 2.742 16.199 1.00 18.76 34 GLY D CA 1
ATOM 3222 C C . GLY F 3 35 ? 3.745 3.393 17.548 1.00 18.38 34 GLY D C 1
ATOM 3223 O O . GLY F 3 35 ? 4.162 2.727 18.503 1.00 20.54 34 GLY D O 1
ATOM 3224 N N . VAL F 3 36 ? 3.522 4.699 17.634 1.00 18.62 35 VAL D N 1
ATOM 3225 C CA . VAL F 3 36 ? 3.751 5.445 18.871 1.00 17.33 35 VAL D CA 1
ATOM 3226 C C . VAL F 3 36 ? 2.397 5.925 19.415 1.00 17.80 35 VAL D C 1
ATOM 3227 O O . VAL F 3 36 ? 1.498 6.277 18.640 1.00 16.40 35 VAL D O 1
ATOM 3231 N N . ASP F 3 37 ? 2.226 5.925 20.738 1.00 17.17 36 ASP D N 1
ATOM 3232 C CA . ASP F 3 37 ? 0.954 6.369 21.302 1.00 19.04 36 ASP D CA 1
ATOM 3233 C C . ASP F 3 37 ? 0.715 7.827 20.940 1.00 18.11 36 ASP D C 1
ATOM 3234 O O . ASP F 3 37 ? 1.646 8.620 20.885 1.00 16.68 36 ASP D O 1
ATOM 3239 N N . LYS F 3 38 ? -0.544 8.179 20.707 1.00 19.89 37 LYS D N 1
ATOM 3240 C CA . LYS F 3 38 ? -0.887 9.539 20.338 1.00 19.85 37 LYS D CA 1
ATOM 3241 C C . LYS F 3 38 ? -0.378 10.572 21.349 1.00 19.71 37 LYS D C 1
ATOM 3242 O O . LYS F 3 38 ? -0.056 11.696 20.979 1.00 18.99 37 LYS D O 1
ATOM 3248 N N . SER F 3 39 ? -0.297 10.192 22.623 1.00 17.62 38 SER D N 1
ATOM 3249 C CA . SER F 3 39 ? 0.161 11.119 23.657 1.00 18.35 38 SER D CA 1
ATOM 3250 C C . SER F 3 39 ? 1.664 11.388 23.591 1.00 17.73 38 SER D C 1
ATOM 3251 O O . SER F 3 39 ? 2.159 12.339 24.200 1.00 18.08 38 SER D O 1
ATOM 3254 N N . GLN F 3 40 ? 2.386 10.559 22.840 1.00 16.07 39 GLN D N 1
ATOM 3255 C CA . GLN F 3 40 ? 3.833 10.697 22.733 1.00 15.96 39 GLN D CA 1
ATOM 3256 C C . GLN F 3 40 ? 4.335 11.139 21.359 1.00 14.60 39 GLN D C 1
ATOM 3257 O O . GLN F 3 40 ? 5.520 11.445 21.205 1.00 13.71 39 GLN D O 1
ATOM 3263 N N . ILE F 3 41 ? 3.446 11.175 20.370 1.00 13.03 40 ILE D N 1
ATOM 3264 C CA . ILE F 3 41 ? 3.863 11.499 19.008 1.00 13.24 40 ILE D CA 1
ATOM 3265 C C . ILE F 3 41 ? 4.474 12.896 18.802 1.00 11.73 40 ILE D C 1
ATOM 3266 O O . ILE F 3 41 ? 5.383 13.045 17.991 1.00 11.07 40 ILE D O 1
ATOM 3271 N N . SER F 3 42 ? 3.993 13.915 19.517 1.00 12.36 41 SER D N 1
ATOM 3272 C CA . SER F 3 42 ? 4.579 15.247 19.372 1.00 14.39 41 SER D CA 1
ATOM 3273 C C . SER F 3 42 ? 6.048 15.220 19.806 1.00 13.96 41 SER D C 1
ATOM 3274 O O . SER F 3 42 ? 6.926 15.755 19.116 1.00 12.77 41 SER D O 1
ATOM 3277 N N . ARG F 3 43 ? 6.322 14.597 20.952 1.00 14.81 42 ARG D N 1
ATOM 3278 C CA . ARG F 3 43 ? 7.699 14.508 21.440 1.00 14.70 42 ARG D CA 1
ATOM 3279 C C . ARG F 3 43 ? 8.528 13.669 20.486 1.00 12.45 42 ARG D C 1
ATOM 3280 O O . ARG F 3 43 ? 9.662 14.005 20.175 1.00 11.12 42 ARG D O 1
ATOM 3288 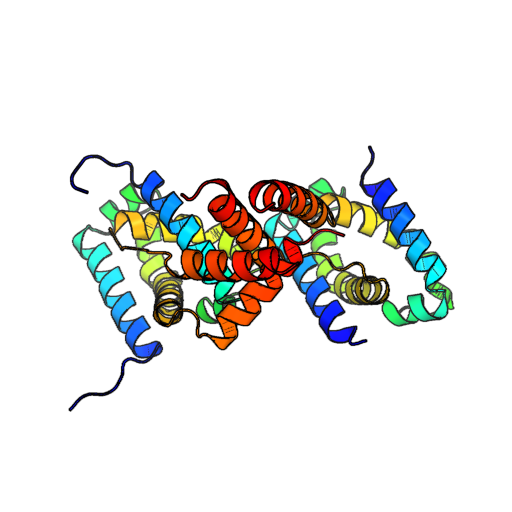N N . TRP F 3 44 ? 7.956 12.560 20.033 1.00 11.70 43 TRP D N 1
ATOM 3289 C CA . TRP F 3 44 ? 8.660 11.681 19.119 1.00 12.06 43 TRP D CA 1
ATOM 3290 C C . TRP F 3 44 ? 9.095 12.469 17.888 1.00 11.46 43 TRP D C 1
ATOM 3291 O O . TRP F 3 44 ? 10.245 12.389 17.470 1.00 11.58 43 TRP D O 1
ATOM 3302 N N . LYS F 3 45 ? 8.178 13.239 17.310 1.00 11.48 44 LYS D N 1
ATOM 3303 C CA . LYS F 3 45 ? 8.504 14.023 16.120 1.00 11.75 44 LYS D CA 1
ATOM 3304 C C . LYS F 3 45 ? 9.562 15.070 16.423 1.00 12.13 44 LYS D C 1
ATOM 3305 O O . LYS F 3 45 ? 10.502 15.239 15.662 1.00 12.32 44 LYS D O 1
ATOM 3311 N N . ARG F 3 46 ? 9.401 15.774 17.534 1.00 11.64 45 ARG D N 1
ATOM 3312 C CA . ARG F 3 46 ? 10.362 16.800 17.908 1.00 11.41 45 ARG D CA 1
ATOM 3313 C C . ARG F 3 46 ? 11.768 16.225 17.910 1.00 11.56 45 ARG D C 1
ATOM 3314 O O . ARG F 3 46 ? 12.716 16.837 17.391 1.00 9.56 45 ARG D O 1
ATOM 3322 N N . ASP F 3 47 ? 11.908 15.024 18.461 1.00 12.54 46 ASP D N 1
ATOM 3323 C CA . ASP F 3 47 ? 13.234 14.426 18.543 1.00 13.48 46 ASP D CA 1
ATOM 3324 C C . ASP F 3 47 ? 13.737 13.713 17.279 1.00 11.92 46 ASP D C 1
ATOM 3325 O O . ASP F 3 47 ? 14.861 13.959 16.823 1.00 12.86 46 ASP D O 1
ATOM 3330 N N . TRP F 3 48 ? 12.896 12.879 16.683 1.00 10.82 47 TRP D N 1
ATOM 3331 C CA . TRP F 3 48 ? 13.298 12.086 15.527 1.00 10.38 47 TRP D CA 1
ATOM 3332 C C . TRP F 3 48 ? 13.278 12.680 14.133 1.00 9.39 47 TRP D C 1
ATOM 3333 O O . TRP F 3 48 ? 14.106 12.327 13.321 1.00 8.90 47 TRP D O 1
ATOM 3344 N N . ILE F 3 49 ? 12.348 13.570 13.836 1.00 9.13 48 ILE D N 1
ATOM 3345 C CA . ILE F 3 49 ? 12.351 14.121 12.486 1.00 9.98 48 ILE D CA 1
ATOM 3346 C C . ILE F 3 49 ? 13.661 14.862 12.173 1.00 8.83 48 ILE D C 1
ATOM 3347 O O . ILE F 3 49 ? 14.167 14.768 11.051 1.00 9.61 48 ILE D O 1
ATOM 3352 N N . PRO F 3 50 ? 14.229 15.616 13.141 1.00 7.81 49 PRO D N 1
ATOM 3353 C CA . PRO F 3 50 ? 15.495 16.290 12.791 1.00 9.38 49 PRO D CA 1
ATOM 3354 C C . PRO F 3 50 ? 16.584 15.258 12.482 1.00 9.11 49 PRO D C 1
ATOM 3355 O O . PRO F 3 50 ? 17.423 15.465 11.594 1.00 10.75 49 PRO D O 1
ATOM 3359 N N . LYS F 3 51 ? 16.580 14.149 13.220 1.00 9.13 50 LYS D N 1
ATOM 3360 C CA . LYS F 3 51 ? 17.586 13.102 13.009 1.00 10.47 50 LYS D CA 1
ATOM 3361 C C . LYS F 3 51 ? 17.409 12.415 11.677 1.00 9.74 50 LYS D C 1
ATOM 3362 O O . LYS F 3 51 ? 18.363 12.242 10.921 1.00 9.46 50 LYS D O 1
ATOM 3368 N N . PHE F 3 52 ? 16.173 12.030 11.382 1.00 9.10 51 PHE D N 1
ATOM 3369 C CA . PHE F 3 52 ? 15.915 11.368 10.125 1.00 9.78 51 PHE D CA 1
ATOM 3370 C C . PHE F 3 52 ? 16.023 12.338 8.943 1.00 8.41 51 PHE D C 1
ATOM 3371 O O . PHE F 3 52 ? 16.325 11.903 7.841 1.00 8.79 51 PHE D O 1
ATOM 3379 N N . SER F 3 53 ? 15.804 13.644 9.147 1.00 8.82 52 SER D N 1
ATOM 3380 C CA . SER F 3 53 ? 15.949 14.566 8.014 1.00 8.71 52 SER D CA 1
ATOM 3381 C C . SER F 3 53 ? 17.422 14.620 7.601 1.00 8.85 52 SER D C 1
ATOM 3382 O O . SER F 3 53 ? 17.755 14.643 6.413 1.00 8.89 52 SER D O 1
ATOM 3385 N N . MET F 3 54 ? 18.306 14.601 8.564 1.00 9.06 53 MET D N 1
ATOM 3386 C CA . MET F 3 54 ? 19.710 14.601 8.370 1.00 9.42 53 MET D CA 1
ATOM 3387 C C . MET F 3 54 ? 20.122 13.304 7.666 1.00 7.88 53 MET D C 1
ATOM 3388 O O . MET F 3 54 ? 20.923 13.320 6.718 1.00 9.28 53 MET D O 1
ATOM 3393 N N . LEU F 3 55 ? 19.562 12.193 8.143 1.00 7.41 54 LEU D N 1
ATOM 3394 C CA . LEU F 3 55 ? 19.843 10.890 7.553 1.00 8.81 54 LEU D CA 1
ATOM 3395 C C . LEU F 3 55 ? 19.412 10.888 6.076 1.00 7.99 54 LEU D C 1
ATOM 3396 O O . LEU F 3 55 ? 20.179 10.448 5.214 1.00 8.37 54 LEU D O 1
ATOM 3401 N N . LEU F 3 56 ? 18.204 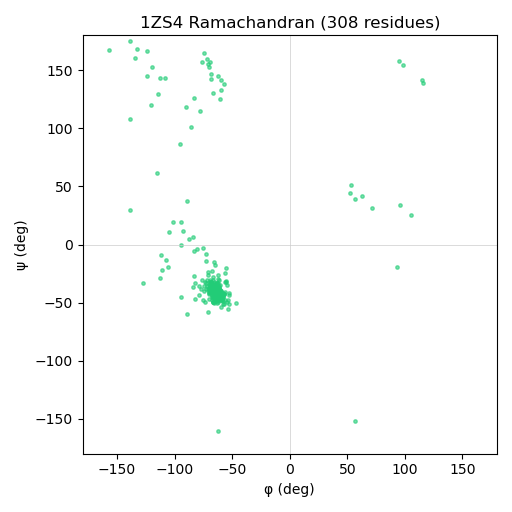11.378 5.778 1.00 10.04 55 LEU D N 1
ATOM 3402 C CA . LEU F 3 56 ? 17.729 11.419 4.385 1.00 10.00 55 LEU D CA 1
ATOM 3403 C C . LEU F 3 56 ? 18.604 12.294 3.495 1.00 9.94 55 LEU D C 1
ATOM 3404 O O . LEU F 3 56 ? 18.846 11.952 2.329 1.00 9.76 55 LEU D O 1
ATOM 3409 N N . ALA F 3 57 ? 19.090 13.407 4.035 1.00 9.98 56 ALA D N 1
ATOM 3410 C CA . ALA F 3 57 ? 19.977 14.294 3.270 1.00 9.50 56 ALA D CA 1
ATOM 3411 C C . ALA F 3 57 ? 21.252 13.523 2.911 1.00 9.87 56 ALA D C 1
ATOM 3412 O O . ALA F 3 57 ? 21.731 13.547 1.765 1.00 9.72 56 ALA D O 1
ATOM 3414 N N . VAL F 3 58 ? 21.798 12.830 3.905 1.00 9.85 57 VAL D N 1
ATOM 3415 C CA . VAL F 3 58 ? 23.014 12.047 3.731 1.00 10.30 57 VAL D CA 1
ATOM 3416 C C . VAL F 3 58 ? 22.836 10.928 2.717 1.00 10.91 57 VAL D C 1
ATOM 3417 O O . VAL F 3 58 ? 23.742 10.637 1.935 1.00 12.59 57 VAL D O 1
ATOM 3421 N N . LEU F 3 59 ? 21.672 10.294 2.729 1.00 11.27 58 LEU D N 1
ATOM 3422 C CA . LEU F 3 59 ? 21.414 9.213 1.792 1.00 10.57 58 LEU D CA 1
ATOM 3423 C C . LEU F 3 59 ? 20.933 9.738 0.446 1.00 11.18 58 LEU D C 1
ATOM 3424 O O . LEU F 3 59 ? 20.540 8.967 -0.436 1.00 11.43 58 LEU D O 1
ATOM 3429 N N . GLU F 3 60 ? 20.958 11.056 0.305 1.00 11.24 59 GLU D N 1
ATOM 3430 C CA . GLU F 3 60 ? 20.555 11.722 -0.930 1.00 13.34 59 GLU D CA 1
ATOM 3431 C C . GLU F 3 60 ? 19.142 11.374 -1.371 1.00 13.26 59 GLU D C 1
ATOM 3432 O O . GLU F 3 60 ? 18.855 11.216 -2.557 1.00 13.64 59 GLU D O 1
ATOM 3438 N N . TRP F 3 61 ? 18.242 11.275 -0.398 1.00 11.99 60 TRP D N 1
ATOM 3439 C CA . TRP F 3 61 ? 16.847 10.954 -0.683 1.00 12.04 60 TRP D CA 1
ATOM 3440 C C . TRP F 3 61 ? 16.233 12.035 -1.585 1.00 13.51 60 TRP D C 1
ATOM 3441 O O . TRP F 3 61 ? 16.272 13.222 -1.253 1.00 14.78 60 TRP D O 1
ATOM 3452 N N . GLY F 3 62 ? 15.677 11.616 -2.724 1.00 13.95 61 GLY D N 1
ATOM 3453 C CA . GLY F 3 62 ? 15.063 12.564 -3.642 1.00 15.42 61 GLY D CA 1
ATOM 3454 C C . GLY F 3 62 ? 15.979 13.071 -4.742 1.00 16.99 61 GLY D C 1
ATOM 3455 O O . GLY F 3 62 ? 15.497 13.584 -5.768 1.00 16.62 61 GLY D O 1
ATOM 3456 N N . VAL F 3 63 ? 17.289 12.933 -4.530 1.00 15.33 62 VAL D N 1
ATOM 3457 C CA . VAL F 3 63 ? 18.300 13.385 -5.487 1.00 16.09 62 VAL D CA 1
ATOM 3458 C C . VAL F 3 63 ? 18.235 12.573 -6.774 1.00 15.91 62 VAL D C 1
ATOM 3459 O O . VAL F 3 63 ? 18.263 13.131 -7.871 1.00 15.95 62 VAL D O 1
ATOM 3463 N N . VAL F 3 64 ? 18.138 11.254 -6.651 1.00 15.14 63 VAL D N 1
ATOM 3464 C CA . VAL F 3 64 ? 18.067 10.430 -7.847 1.00 15.80 63 VAL D CA 1
ATOM 3465 C C . VAL F 3 64 ? 16.810 10.779 -8.662 1.00 15.73 63 VAL D C 1
ATOM 3466 O O . VAL F 3 64 ? 16.866 10.866 -9.894 1.00 16.03 63 VAL D O 1
ATOM 3470 N N . ASP F 3 65 ? 15.684 10.997 -7.986 1.00 15.49 64 ASP D N 1
ATOM 3471 C CA . ASP F 3 65 ? 14.454 11.363 -8.689 1.00 15.58 64 ASP D CA 1
ATOM 3472 C C . ASP F 3 65 ? 14.653 12.688 -9.432 1.00 16.25 64 ASP D C 1
ATOM 3473 O O . ASP F 3 65 ? 14.176 12.868 -10.555 1.00 16.23 64 ASP D O 1
ATOM 3478 N N . ASP F 3 66 ? 15.364 13.614 -8.807 1.00 16.10 65 ASP D N 1
ATOM 3479 C CA . ASP F 3 66 ? 15.632 14.883 -9.446 1.00 18.09 65 ASP D CA 1
ATOM 3480 C C . ASP F 3 66 ? 16.523 14.665 -10.669 1.00 18.09 65 ASP D C 1
ATOM 3481 O O . ASP F 3 66 ? 16.361 15.348 -11.675 1.00 18.38 65 ASP D O 1
ATOM 3486 N N . ASP F 3 67 ? 17.457 13.716 -10.592 1.00 16.63 66 ASP D N 1
ATOM 3487 C CA . ASP F 3 67 ? 18.334 13.442 -11.728 1.00 16.63 66 ASP D CA 1
ATOM 3488 C C . ASP F 3 67 ? 17.529 12.830 -12.875 1.00 15.53 66 ASP D C 1
ATOM 3489 O O . ASP F 3 67 ? 17.766 13.142 -14.045 1.00 13.97 66 ASP D O 1
ATOM 3494 N N . MET F 3 68 ? 16.590 11.952 -12.533 1.00 12.10 67 MET D N 1
ATOM 3495 C CA . MET F 3 68 ? 15.771 11.292 -13.545 1.00 13.46 67 MET D CA 1
ATOM 3496 C C . MET F 3 68 ? 14.891 12.294 -14.293 1.00 14.40 67 MET D C 1
ATOM 3497 O O . MET F 3 68 ? 14.650 12.138 -15.500 1.00 13.51 67 MET D O 1
ATOM 3502 N N . ALA F 3 69 ? 14.415 13.318 -13.582 1.00 13.54 68 ALA D N 1
ATOM 3503 C CA . ALA F 3 69 ? 13.575 14.337 -14.205 1.00 15.68 68 ALA D CA 1
ATOM 3504 C C . ALA F 3 69 ? 14.410 15.071 -15.252 1.00 17.11 68 ALA D C 1
ATOM 3505 O O . ALA F 3 69 ? 13.923 15.403 -16.337 1.00 17.52 68 ALA D O 1
ATOM 3507 N N . ARG F 3 70 ? 15.639 15.359 -14.929 0.50 18.65 69 ARG D N 1
ATOM 3508 C CA . ARG F 3 70 ? 16.554 16.007 -15.834 0.50 19.82 69 ARG D CA 1
ATOM 3509 C C . ARG F 3 70 ? 16.780 15.102 -17.079 0.50 19.40 69 ARG D C 1
ATOM 3510 O O . ARG F 3 70 ? 16.742 15.558 -18.225 0.50 19.57 69 ARG D O 1
ATOM 3523 N N . LEU F 3 71 ? 17.006 13.815 -16.828 1.00 17.60 70 LEU D N 1
ATOM 3524 C CA . LEU F 3 71 ? 17.219 12.866 -17.912 1.00 18.35 70 LEU D CA 1
ATOM 3525 C C . LEU F 3 71 ? 15.990 12.795 -18.812 1.00 17.19 70 LEU D C 1
ATOM 3526 O O . LEU F 3 71 ? 16.113 12.780 -20.037 1.00 17.37 70 LEU D O 1
ATOM 3531 N N . ALA F 3 72 ? 14.806 12.754 -18.205 1.00 15.80 71 ALA D N 1
ATOM 3532 C CA . ALA F 3 72 ? 13.578 12.666 -18.987 1.00 15.06 71 ALA D CA 1
ATOM 3533 C C . ALA F 3 72 ? 13.492 13.856 -19.932 1.00 15.30 71 ALA D C 1
ATOM 3534 O O . ALA F 3 72 ? 13.125 13.711 -21.104 1.00 13.63 71 ALA D O 1
ATOM 3536 N N . ARG F 3 73 ? 13.831 15.037 -19.424 1.00 15.59 72 ARG D N 1
ATOM 3537 C CA . ARG F 3 73 ? 13.794 16.227 -20.270 1.00 17.35 72 ARG D CA 1
ATOM 3538 C C . ARG F 3 73 ? 14.815 16.134 -21.401 1.00 17.33 72 ARG D C 1
ATOM 3539 O O . ARG F 3 73 ? 14.517 16.510 -22.531 1.00 17.18 72 ARG D O 1
ATOM 3547 N N . GLN F 3 74 ? 16.010 15.617 -21.118 1.00 16.25 73 GLN D N 1
ATOM 3548 C CA . GLN F 3 74 ? 17.020 15.508 -22.173 1.00 17.13 73 GLN D CA 1
ATOM 3549 C C . GLN F 3 74 ? 16.567 14.522 -23.248 1.00 17.38 73 GLN D C 1
ATOM 3550 O O . GLN F 3 74 ? 16.667 14.802 -24.445 1.00 16.84 73 GLN D O 1
ATOM 3556 N N . VAL F 3 75 ? 16.057 13.373 -22.818 1.00 16.53 74 VAL D N 1
ATOM 3557 C CA . VAL F 3 75 ? 15.571 12.349 -23.745 1.00 16.37 74 VAL D CA 1
ATOM 3558 C C . VAL F 3 75 ? 14.375 12.867 -24.557 1.00 17.33 74 VAL D C 1
ATOM 3559 O O . VAL F 3 75 ? 14.236 12.563 -25.749 1.00 15.87 74 VAL D O 1
ATOM 3563 N N . ALA F 3 76 ? 13.517 13.654 -23.914 1.00 16.26 75 ALA D N 1
ATOM 3564 C CA . ALA F 3 76 ? 12.349 14.211 -24.592 1.00 19.59 75 ALA D CA 1
ATOM 3565 C C . ALA F 3 76 ? 12.811 15.094 -25.741 1.00 19.61 75 ALA D C 1
ATOM 3566 O O . ALA F 3 76 ? 12.224 15.070 -26.821 1.00 21.22 75 ALA D O 1
ATOM 3568 N N . ALA F 3 77 ? 13.875 15.859 -25.514 1.00 20.28 76 ALA D N 1
ATOM 3569 C CA . ALA F 3 77 ? 14.398 16.753 -26.545 1.00 21.73 76 ALA D CA 1
ATOM 3570 C C . ALA F 3 77 ? 14.958 15.979 -27.737 1.00 22.68 76 ALA D C 1
ATOM 3571 O O . ALA F 3 77 ? 14.885 16.450 -28.870 1.00 23.44 76 ALA D O 1
ATOM 3573 N N . ILE F 3 78 ? 15.510 14.795 -27.480 1.00 21.35 77 ILE D N 1
ATOM 3574 C CA . ILE F 3 78 ? 16.066 13.954 -28.543 1.00 21.83 77 ILE D CA 1
ATOM 3575 C C . ILE F 3 78 ? 14.950 13.319 -29.370 1.00 23.22 77 ILE D C 1
ATOM 3576 O O . ILE F 3 78 ? 14.963 13.365 -30.604 1.00 21.79 77 ILE D O 1
ATOM 3581 N N . LEU F 3 79 ? 13.990 12.715 -28.678 1.00 23.82 78 LEU D N 1
ATOM 3582 C CA . LEU F 3 79 ? 12.877 12.038 -29.326 1.00 27.46 78 LEU D CA 1
ATOM 3583 C C . LEU F 3 79 ? 11.860 12.952 -30.003 1.00 30.10 78 LEU D C 1
ATOM 3584 O O . LEU F 3 79 ? 11.141 12.521 -30.909 1.00 30.32 78 LEU D O 1
ATOM 3589 N N . THR F 3 80 ? 11.785 14.202 -29.561 1.00 33.42 79 THR D N 1
ATOM 3590 C CA . THR F 3 80 ? 10.841 15.145 -30.148 1.00 37.32 79 THR D CA 1
ATOM 3591 C C . THR F 3 80 ? 11.211 15.429 -31.597 1.00 38.64 79 THR D C 1
ATOM 3592 O O . THR F 3 80 ? 10.336 15.226 -32.471 1.00 40.31 79 THR D O 1
#

Sequence (316 aa):
GSHMANKRNEALRIESALLNKIAMLGTEKTAEAVGVDKSQISRWKRDWIPKFSMLLAVLEWGVVDDDMARLARQVAAILTNKGSHMANKRNEALRIESALLNKIAMLGTEKTAEAVGVDKSQISRWKRDWIPKFSMLLAVLEWGVVDDDMARLARQVAAILTNKANKRNEALRIESALLNKIAMLGTEKTAEAVGVDKSQISRWKRDWIPKFSMLLAVLEWGVVDDDMARLARQVAAILTNKKRNEALRIESALLNKIAMLGTEKTAEAVGVDKSQISRWKRDWIPKFSMLLAVLEWGVVDDDMARLARQVAAILT

Organism: Escherichia phage lambda (NCBI:txid2681611)

Secondary structure (DSSP, 8-state):
------HHHHHHHHHHHHHHHHHHH-HHHHHHHHTS-HHHHHHHHHHTHHHHHHHHHHHTT---HHHHHHHHHHHHHHTS--/--S---HHHHHHHHHHHHHHHHHHH-HHHHHHHTT--GGGHHHHHHHHHHHHHHHHHHTT-----THHHHHHHHHHHHHHT-/--HHHHHHHHHHHHHHHHHHH-HHHHHHHHTS-HHHHHHHHHHTHHHHHHHHHHTT-----HHHHHHHHHHHHHHHH--/--HHHHHHHHHHHHHHHH-HHHHHHHHT--TTTHHHHHHHHHHHHHHHHHHTTTTHHHHHHHHHHHHHHHHH-

GO terms:
  GO:0005515 protein binding (F, IPI)

Foldseek 3Di:
DDDDDDLVVQLVVQLVVVVVVCVVCDLQNVCVVVPHHSVVSVVCNPVPSSVVSSVVSVCVVPADPVRVVVVVVVVVVVVDDD/DPDDDDLLVQLVVQLVLVVVVDVVVDLVVVCVVVVHDSVCVVVCSVVPSSVVSSVCSVVVPDGDRPCVVVVVVVVVVVVVVD/DCLVVQLVVQLCQVVVVCVVCNLQNVCVVVVHHSVVSVVCNVPPSSVVSSVCSVVVNGDDDPVVVVVVVVVVCCVVPPD/DDQLVVQLVVVVVVVVVVDQPNQCVVVVHDSVCVVVVCVPPSSVVSVVCVVVVPPVVVVVVVVVVVVVVVVVD

Solvent-accessible surface area: 17407 Å² total; per-residue (Å²): 137,120,147,170,67,58,84,187,57,26,10,117,121,1,42,73,30,0,56,81,71,2,60,147,76,22,36,73,114,0,1,100,45,18,63,45,83,117,39,69,1,55,131,14,65,161,62,37,0,61,71,0,1,50,0,15,0,22,20,85,106,42,21,91,115,109,51,0,38,127,12,2,130,78,0,2,67,30,4,61,40,243,135,108,154,160,77,89,64,83,94,60,0,98,108,0,34,42,4,1,30,3,47,0,0,16,35,20,41,143,110,0,1,135,16,0,56,29,76,102,26,81,4,18,77,12,21,103,48,41,0,38,84,0,0,20,0,0,1,12,8,121,41,61,7,96,33,105,29,9,46,54,0,2,155,61,0,20,54,51,24,85,126,176,134,96,59,149,94,47,5,76,94,1,37,39,23,0,30,15,26,0,3,83,68,6,38,90,126,0,1,125,53,20,64,48,81,112,39,64,0,53,127,13,42,155,61,70,0,42,67,0,0,43,0,0,1,42,4,133,46,26,16,21,57,60,22,28,3,58,0,0,106,50,0,3,54,41,28,64,113,145,222,273,94,65,22,117,150,8,39,60,48,0,66,91,68,3,76,154,34,27,62,118,124,0,6,138,5,1,62,21,97,108,90,78,4,77,128,17,47,153,51,40,0,62,85,0,1,66,1,0,16,30,14,100,14,32,50,28,60,76,38,6,36,106,31,1,127,98,1,47,78,92,59,151

CATH classification: 1.10.260.40

Nearest PDB structures (foldseek):
  1zs4-assembly1_C  TM=7.122E-01  e=2.319E-10  Lambdavirus lambda
  8igr-assembly1_C  TM=7.321E-01  e=1.167E-09  Opitutus terrae
  1zs4-assembly1_B  TM=6.109E-01  e=4.593E-10  Lambdavirus lambda
  1xwr-assembly1_B  TM=6.663E-01  e=1.591E-09  Lambdavirus lambda
  1xwr-assembly1_D  TM=6.574E-01  e=2.041E-09  Lambdavirus lambda

InterPro domains:
  IPR007933 Transcription activator CII [PF05269] (1-91)
  IPR010982 Lambda repressor-like, DNA-binding domain superfamily [G3DSA:1.10.260.40] (2-82)
  IPR010982 Lambda repressor-like, DNA-binding domain superfamily [SSF47413] (6-80)

B-factor: mean 20.35, std 9.13, range [1.0, 61.62]